Pr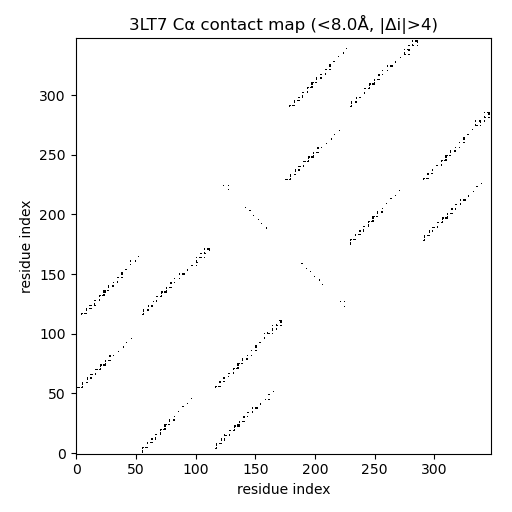otein 3LT7 (pdb70)

Foldseek 3Di:
DPPVPVVVVVVVVVVVVVVVVVVVVVVVVVVVVVVVVVVVVVVVVVVVVVVVVD/DVCVVVVVVVVVVVVVVVVVVVVVVVVVVVVVVVVVVVVVVVVVVVVVVVCVVVVVVVVVD/DVVVVVVVVVVVVVVVVVVVVVVVVVVVVVVVVVVVVVVVVVVVVVVVVVVVVVVVVVD/DPVVVVVVVVVCVVVVVVVVVVVVVVVVVVVVVVVVVVVVVVVVVVVVVVVVVD/DVVVVVVVVVVVVVVVVVVVVCVVVVVVVVVVVVVVVVVVVVVVVVVVVVVVVVVVVVVVD/DVVVVVVVVVVVVVVVVVVVVVVVVVVVVVVVVVVVVVVVVVVVVVVVVVVVVVVVVPD

Secondary structure (P-SEA, 3-state):
ccaaaaaaaaaaaaaaaaaaaaaaaaaaaaaaaaaaaaaaaaaaaaaaaaaaac/caaaaaaaaaaaaaaaaaaaaaaaaaaaaaaaaaaaaaaaaaaaaaaaaaaaaaaaaaaac/caaaaaaaaaaaaaaaaaaaaaaaaaaaaaaaaaaaaaaaaaaaaaaaaaaaaaaaacc/ccaaaaaaaaaaaaaaaaaaaaaaaaaaaaaaaaaaaaaaaaaaaaaaaaaaac/caaaaaaaaaaaaaaaaaaaaaaaaaaaaaaaaaaaaaaaaaaaaaaaaaaaaaaaaaaac/caaaaaaaaaaaaaaaaaaaaaaaaaaaaaaaaaaaaaaaaaaaaaaaaaaaaaaaacc

CATH classification: 1.20.5.2280

GO terms:
  GO:0009279 cell outer membrane (C, EXP)
  GO:0009986 cell surface (C, EXP)

Solvent-accessible surface area: 20112 Å² total; per-residue (Å²): 236,48,92,144,23,48,143,61,3,30,67,82,1,63,83,27,10,44,84,9,12,118,98,1,23,148,71,1,32,107,53,1,56,106,50,5,104,102,0,66,62,59,0,50,139,7,50,123,94,4,124,168,43,116,196,26,58,154,82,2,27,61,77,0,31,92,34,5,36,94,6,11,130,94,1,30,140,72,2,29,87,63,1,42,125,65,19,103,123,6,50,87,73,3,60,140,8,39,124,115,3,75,131,41,26,64,63,11,57,55,95,46,96,155,99,127,50,65,161,59,2,35,52,21,0,67,69,11,10,50,50,8,11,130,42,1,29,59,38,2,30,28,60,1,20,54,21,33,29,76,1,26,47,66,0,4,97,2,39,59,70,5,64,138,5,88,63,21,35,72,58,46,110,144,232,59,92,137,22,48,137,44,2,30,60,52,1,68,22,15,3,47,24,8,12,75,89,1,31,29,83,2,15,30,55,1,2,99,46,3,44,106,2,25,29,60,0,17,130,9,23,75,89,3,35,98,40,121,185,29,52,150,66,1,32,58,81,1,66,93,31,15,66,90,9,15,139,91,1,29,125,71,1,29,86,52,1,33,111,51,16,101,114,6,43,92,71,2,48,144,16,44,120,116,4,80,136,44,23,64,71,14,54,46,102,55,87,152,113,128,42,57,162,63,2,29,52,85,1,62,98,35,8,49,95,8,11,144,91,1,30,144,61,2,31,135,62,1,51,89,13,35,120,82,1,44,77,78,1,75,96,4,56,150,74,2,88,132,5,85,67,16,45,78,60,42,108,132

B-factor: mean 20.77, std 6.27, range [6.86, 42.1]

Structure (mmCIF, N/CA/C/O backbone):
data_3LT7
#
_entry.id   3LT7
#
_cell.length_a   40.032
_cell.length_b   114.847
_cell.length_c   48.188
_cell.angle_alpha   90.00
_cell.angle_beta   90.00
_cell.angle_gamma   90.00
#
_symmetry.space_group_name_H-M   'P 1 21 1'
#
loop_
_entity.id
_entity.type
_entity.pdbx_description
1 polymer 'Adhesin yadA'
2 water water
#
loop_
_atom_site.group_PDB
_atom_site.id
_atom_site.type_symbol
_atom_site.label_atom_id
_atom_site.label_alt_id
_atom_site.label_comp_id
_atom_site.label_asym_id
_atom_site.label_entity_id
_atom_site.label_seq_id
_atom_site.pdbx_PDB_ins_code
_atom_site.Cartn_x
_atom_site.Cartn_y
_atom_site.Cartn_z
_atom_site.occupancy
_atom_site.B_iso_or_equiv
_atom_site.auth_seq_id
_atom_site.auth_comp_id
_atom_site.auth_asym_id
_atom_site.auth_atom_id
_atom_site.pdbx_PDB_model_num
ATOM 1 N N . LYS A 1 1 ? -10.804 18.908 43.640 1.00 30.69 -7 LYS A N 1
ATOM 2 C CA . LYS A 1 1 ? -11.220 19.115 45.065 1.00 30.58 -7 LYS A CA 1
ATOM 3 C C . LYS A 1 1 ? -11.552 17.862 45.879 1.00 30.26 -7 LYS A C 1
ATOM 4 O O . LYS A 1 1 ? -11.775 17.983 47.083 1.00 31.00 -7 LYS A O 1
ATOM 10 N N . SER A 1 2 ? -11.563 16.663 45.285 1.00 29.93 -6 SER A N 1
ATOM 11 C CA . SER A 1 2 ? -11.076 16.373 43.939 1.00 29.06 -6 SER A CA 1
ATOM 12 C C . SER A 1 2 ? -11.695 15.088 43.394 1.00 29.30 -6 SER A C 1
ATOM 13 O O . SER A 1 2 ? -11.442 14.710 42.251 1.00 29.37 -6 SER A O 1
ATOM 16 N N . SER A 1 3 ? -12.470 14.396 44.227 1.00 29.63 -5 SER A N 1
ATOM 17 C CA . SER A 1 3 ? -13.127 13.154 43.808 1.00 29.66 -5 SER A CA 1
ATOM 18 C C . SER A 1 3 ? -14.112 13.467 42.696 1.00 29.39 -5 SER A C 1
ATOM 19 O O . SER A 1 3 ? -14.115 12.797 41.647 1.00 29.56 -5 SER A O 1
ATOM 22 N N . HIS A 1 4 ? -14.932 14.498 42.924 1.00 29.09 -4 HIS A N 1
ATOM 23 C CA . HIS A 1 4 ? -15.940 14.927 41.942 1.00 28.74 -4 HIS A CA 1
ATOM 24 C C . HIS A 1 4 ? -15.265 15.497 40.697 1.00 28.43 -4 HIS A C 1
ATOM 25 O O . HIS A 1 4 ? -15.882 15.584 39.628 1.00 29.59 -4 HIS A O 1
ATOM 32 N N . THR A 1 5 ? -13.993 15.850 40.843 1.00 28.04 -3 THR A N 1
ATOM 33 C CA . THR A 1 5 ? -13.189 16.419 39.772 1.00 27.28 -3 THR A CA 1
ATOM 34 C C . THR A 1 5 ? -12.664 15.288 38.880 1.00 25.94 -3 THR A C 1
ATOM 35 O O . THR A 1 5 ? -13.058 15.180 37.699 1.00 25.98 -3 THR A O 1
ATOM 39 N N . LEU A 1 6 ? -11.827 14.421 39.448 1.00 25.02 -2 LEU A N 1
ATOM 40 C CA . LEU A 1 6 ? -11.436 13.195 38.760 1.00 23.64 -2 LEU A CA 1
ATOM 41 C C . LEU A 1 6 ? -12.655 12.617 38.021 1.00 23.14 -2 LEU A C 1
ATOM 42 O O . LEU A 1 6 ? -12.581 12.323 36.822 1.00 21.52 -2 LEU A O 1
ATOM 47 N N . LYS A 1 7 ? -13.760 12.449 38.750 1.00 23.05 -1 LYS A N 1
ATOM 48 C CA . LYS A 1 7 ? -14.956 11.810 38.202 1.00 23.13 -1 LYS A CA 1
ATOM 49 C C . LYS A 1 7 ? -15.428 12.547 36.939 1.00 22.64 -1 LYS A C 1
ATOM 50 O O . LYS A 1 7 ? -15.536 11.938 35.871 1.00 24.18 -1 LYS A O 1
ATOM 56 N N . THR A 1 8 ? -15.656 13.863 37.056 1.00 22.74 0 THR A N 1
ATOM 57 C CA . THR A 1 8 ? -16.057 14.673 35.909 1.00 21.98 0 THR A CA 1
ATOM 58 C C . THR A 1 8 ? -15.048 14.549 34.741 1.00 21.14 0 THR A C 1
ATOM 59 O O . THR A 1 8 ? -15.440 14.303 33.610 1.00 21.16 0 THR A O 1
ATOM 63 N N . ALA A 1 9 ? -13.754 14.700 35.041 1.00 20.87 1 ALA A N 1
ATOM 64 C CA . ALA A 1 9 ? -12.710 14.602 33.995 1.00 20.22 1 ALA A CA 1
ATOM 65 C C . ALA A 1 9 ? -12.752 13.252 33.281 1.00 19.64 1 ALA A C 1
ATOM 66 O O . ALA A 1 9 ? -12.693 13.187 32.022 1.00 19.98 1 ALA A O 1
ATOM 68 N N . ASN A 1 10 ? -12.919 12.186 34.060 1.00 17.98 2 ASN A N 1
ATOM 69 C CA . ASN A 1 10 ? -12.965 10.844 33.505 1.00 18.28 2 ASN A CA 1
ATOM 70 C C . ASN A 1 10 ? -14.101 10.698 32.477 1.00 17.71 2 ASN A C 1
ATOM 71 O O . ASN A 1 10 ? -13.887 10.165 31.380 1.00 18.24 2 ASN A O 1
ATOM 76 N N . SER A 1 11 ? -15.282 11.190 32.855 1.00 19.29 3 SER A N 1
ATOM 77 C CA . SER A 1 11 ? -16.462 11.275 32.000 1.00 18.64 3 SER A CA 1
ATOM 78 C C . SER A 1 11 ? -16.279 12.064 30.685 1.00 18.55 3 SER A C 1
ATOM 79 O O . SER A 1 11 ? -16.903 11.765 29.661 1.00 19.91 3 SER A O 1
ATOM 82 N N . TYR A 1 12 ? -15.471 13.111 30.755 1.00 18.60 4 TYR A N 1
ATOM 83 C CA . TYR A 1 12 ? -15.098 13.869 29.610 1.00 18.54 4 TYR A CA 1
ATOM 84 C C . TYR A 1 12 ? -14.187 13.014 28.691 1.00 18.19 4 TYR A C 1
ATOM 85 O O . TYR A 1 12 ? -14.558 12.704 27.522 1.00 18.67 4 TYR A O 1
ATOM 94 N N . THR A 1 13 ? -13.024 12.602 29.202 1.00 18.06 5 THR A N 1
ATOM 95 C CA . THR A 1 13 ? -12.259 11.487 28.543 1.00 17.18 5 THR A CA 1
ATOM 96 C C . THR A 1 13 ? -13.119 10.380 27.893 1.00 17.45 5 THR A C 1
ATOM 97 O O . THR A 1 13 ? -12.809 9.895 26.782 1.00 18.28 5 THR A O 1
ATOM 101 N N . ASP A 1 14 ? -14.221 10.013 28.521 1.00 16.47 6 ASP A N 1
ATOM 102 C CA . ASP A 1 14 ? -14.924 8.819 28.091 1.00 16.96 6 ASP A CA 1
ATOM 103 C C . ASP A 1 14 ? -15.665 9.117 26.816 1.00 16.13 6 ASP A C 1
ATOM 104 O O . ASP A 1 14 ? -15.496 8.386 25.817 1.00 17.49 6 ASP A O 1
ATOM 109 N N . VAL A 1 15 ? -16.482 10.173 26.855 1.00 16.34 7 VAL A N 1
ATOM 110 C CA . VAL A 1 15 ? -17.249 10.607 25.683 1.00 16.38 7 VAL A CA 1
ATOM 111 C C . VAL A 1 15 ? -16.346 10.997 24.498 1.00 15.90 7 VAL A C 1
ATOM 112 O O . VAL A 1 15 ? -16.554 10.538 23.374 1.00 16.40 7 VAL A O 1
ATOM 116 N N . THR A 1 16 ? -15.323 11.793 24.812 1.00 16.31 8 THR A N 1
ATOM 117 C CA . THR A 1 16 ? -14.413 12.337 23.825 1.00 16.46 8 THR A CA 1
ATOM 118 C C . THR A 1 16 ? -13.702 11.238 23.098 1.00 15.74 8 THR A C 1
ATOM 119 O O . THR A 1 16 ? -13.615 11.228 21.890 1.00 15.74 8 THR A O 1
ATOM 123 N N . VAL A 1 17 ? -13.194 10.308 23.875 1.00 15.74 9 VAL A N 1
ATOM 124 C CA . VAL A 1 17 ? -12.312 9.327 23.332 1.00 15.22 9 VAL A CA 1
ATOM 125 C C . VAL A 1 17 ? -13.174 8.425 22.454 1.00 14.48 9 VAL A C 1
ATOM 126 O O . VAL A 1 17 ? -12.793 8.137 21.321 1.00 15.28 9 VAL A O 1
ATOM 130 N N . SER A 1 18 ? -14.329 8.014 22.993 1.00 14.64 10 SER A N 1
ATOM 131 C CA . SER A 1 18 ? -15.253 7.163 22.274 1.00 14.82 10 SER A CA 1
ATOM 132 C C . SER A 1 18 ? -15.661 7.769 20.931 1.00 13.08 10 SER A C 1
ATOM 133 O O . SER A 1 18 ? -15.798 7.018 19.971 1.00 14.12 10 SER A O 1
ATOM 136 N N . ASN A 1 19 ? -15.868 9.102 20.882 1.00 13.64 11 ASN A N 1
ATOM 137 C CA . ASN A 1 19 ? -16.265 9.790 19.638 1.00 14.38 11 ASN A CA 1
ATOM 138 C C . ASN A 1 19 ? -15.119 9.859 18.629 1.00 12.57 11 ASN A C 1
ATOM 139 O O . ASN A 1 19 ? -15.308 9.950 17.383 1.00 15.47 11 ASN A O 1
ATOM 144 N N . SER A 1 20 ? -13.926 9.835 19.202 1.00 13.75 12 SER A N 1
ATOM 145 C CA . SER A 1 20 ? -12.755 9.728 18.387 1.00 12.26 12 SER A CA 1
ATOM 146 C C . SER A 1 20 ? -12.585 8.353 17.720 1.00 11.00 12 SER A C 1
ATOM 147 O O . SER A 1 20 ? -12.225 8.285 16.547 1.00 12.01 12 SER A O 1
ATOM 150 N N . THR A 1 21 ? -12.820 7.279 18.469 1.00 11.01 13 THR A N 1
ATOM 151 C CA . THR A 1 21 ? -12.672 5.945 17.905 1.00 11.24 13 THR A CA 1
ATOM 152 C C . THR A 1 21 ? -13.629 5.914 16.675 1.00 11.53 13 THR A C 1
ATOM 153 O O . THR A 1 21 ? -13.246 5.629 15.554 1.00 13.61 13 THR A O 1
ATOM 157 N N . LYS A 1 22 ? -14.886 6.243 16.927 1.00 13.06 14 LYS A N 1
ATOM 158 C CA . LYS A 1 22 ? -15.887 6.207 15.824 1.00 12.53 14 LYS A CA 1
ATOM 159 C C . LYS A 1 22 ? -15.541 7.064 14.575 1.00 12.03 14 LYS A C 1
ATOM 160 O O . LYS A 1 22 ? -15.824 6.674 13.388 1.00 14.20 14 LYS A O 1
ATOM 166 N N . LYS A 1 23 ? -14.955 8.244 14.848 1.00 12.03 15 LYS A N 1
ATOM 167 C CA . LYS A 1 23 ? -14.517 9.167 13.818 1.00 14.18 15 LYS A CA 1
ATOM 168 C C . LYS A 1 23 ? -13.357 8.598 12.945 1.00 13.87 15 LYS A C 1
ATOM 169 O O . LYS A 1 23 ? -13.370 8.664 11.683 1.00 15.68 15 LYS A O 1
ATOM 175 N N . ALA A 1 24 ? -12.344 8.053 13.626 1.00 13.33 16 ALA A N 1
ATOM 176 C CA . ALA A 1 24 ? -11.205 7.433 12.953 1.00 12.74 16 ALA A CA 1
ATOM 177 C C . ALA A 1 24 ? -11.713 6.341 12.038 1.00 12.80 16 ALA A C 1
ATOM 178 O O . ALA A 1 24 ? -11.286 6.192 10.917 1.00 12.47 16 ALA A O 1
ATOM 180 N N . ILE A 1 25 ? -12.646 5.569 12.571 1.00 13.31 17 ILE A N 1
ATOM 181 C CA . ILE A 1 25 ? -13.082 4.373 11.868 1.00 12.98 17 ILE A CA 1
ATOM 182 C C . ILE A 1 25 ? -13.871 4.810 10.632 1.00 11.97 17 ILE A C 1
ATOM 183 O O . ILE A 1 25 ? -13.685 4.237 9.541 1.00 13.95 17 ILE A O 1
ATOM 188 N N . ARG A 1 26 ? -14.744 5.813 10.784 1.00 12.82 18 ARG A N 1
ATOM 189 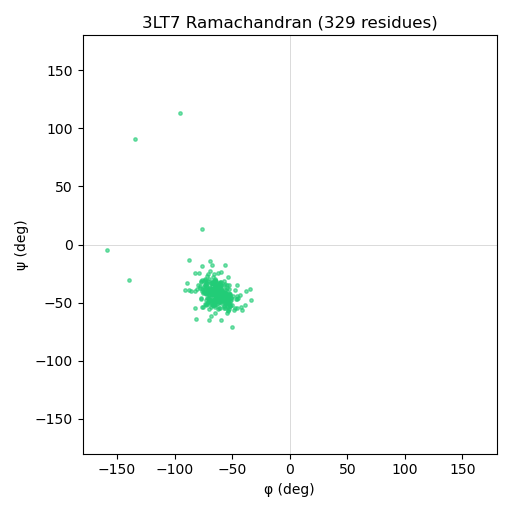C CA . ARG A 1 26 ? -15.525 6.368 9.607 1.00 12.82 18 ARG A CA 1
ATOM 190 C C . ARG A 1 26 ? -14.568 6.922 8.489 1.00 13.51 18 ARG A C 1
ATOM 191 O O . ARG A 1 26 ? -14.718 6.690 7.281 1.00 13.68 18 ARG A O 1
ATOM 199 N N . GLU A 1 27 ? -13.596 7.703 8.948 1.00 14.42 19 GLU A N 1
ATOM 200 C CA . GLU A 1 27 ? -12.600 8.340 8.097 1.00 15.27 19 GLU A CA 1
ATOM 201 C C . GLU A 1 27 ? -11.724 7.363 7.327 1.00 14.53 19 GLU A C 1
ATOM 202 O O . GLU A 1 27 ? -11.490 7.544 6.121 1.00 15.74 19 GLU A O 1
ATOM 208 N N . SER A 1 28 ? -11.226 6.332 8.033 1.00 13.58 20 SER A N 1
ATOM 209 C CA . SER A 1 28 ? -10.469 5.243 7.395 1.00 13.58 20 SER A CA 1
ATOM 210 C C . SER A 1 28 ? -11.340 4.394 6.409 1.00 12.31 20 SER A C 1
ATOM 211 O O . SER A 1 28 ? -10.865 4.039 5.321 1.00 13.04 20 SER A O 1
ATOM 214 N N . ASN A 1 29 ? -12.573 4.067 6.827 1.00 12.29 21 ASN A N 1
ATOM 215 C CA . ASN A 1 29 ? -13.519 3.338 5.988 1.00 13.79 21 ASN A CA 1
ATOM 216 C C . ASN A 1 29 ? -13.861 4.073 4.729 1.00 12.72 21 ASN A C 1
ATOM 217 O O . ASN A 1 29 ? -13.922 3.486 3.635 1.00 15.55 21 ASN A O 1
ATOM 222 N N . GLN A 1 30 ? -14.058 5.387 4.850 1.00 12.67 22 GLN A N 1
ATOM 223 C CA . GLN A 1 30 ? -14.269 6.182 3.700 1.00 12.28 22 GLN A CA 1
ATOM 224 C C . GLN A 1 30 ? -13.090 6.018 2.729 1.00 11.44 22 GLN A C 1
ATOM 225 O O . GLN A 1 30 ? -13.292 5.687 1.539 1.00 14.08 22 GLN A O 1
ATOM 231 N N . TYR A 1 31 ? -11.874 6.223 3.252 1.00 11.92 23 TYR A N 1
ATOM 232 C CA . TYR A 1 31 ? -10.654 6.083 2.420 1.00 8.55 23 TYR A CA 1
ATOM 233 C C . TYR A 1 31 ? -10.548 4.780 1.649 1.00 9.47 23 TYR A C 1
ATOM 234 O O . TYR A 1 31 ? -10.166 4.713 0.489 1.00 10.02 23 TYR A O 1
ATOM 243 N N . THR A 1 32 ? -10.910 3.771 2.408 1.00 7.41 24 THR A N 1
ATOM 244 C CA . THR A 1 32 ? -10.935 2.422 1.936 1.00 9.25 24 THR A CA 1
ATOM 245 C C . THR A 1 32 ? -11.956 2.282 0.806 1.00 8.29 24 THR A C 1
ATOM 246 O O . THR A 1 32 ? -11.625 1.681 -0.227 1.00 9.38 24 THR A O 1
ATOM 250 N N . ASP A 1 33 ? -13.160 2.830 0.973 1.00 9.81 25 ASP A N 1
ATOM 251 C CA . ASP A 1 33 ? -14.052 2.899 -0.179 1.00 10.57 25 ASP A CA 1
ATOM 252 C C . ASP A 1 33 ? -13.528 3.622 -1.441 1.00 11.91 25 ASP A C 1
ATOM 253 O O . ASP A 1 33 ? -13.772 3.212 -2.629 1.00 14.11 25 ASP A O 1
ATOM 258 N N . HIS A 1 34 ? -12.864 4.752 -1.173 1.00 13.47 26 HIS A N 1
ATOM 259 C CA . HIS A 1 34 ? -12.325 5.576 -2.260 1.00 15.54 26 HIS A CA 1
ATOM 260 C C . HIS A 1 34 ? -11.314 4.777 -3.034 1.00 14.97 26 HIS A C 1
ATOM 261 O O . HIS A 1 34 ? -11.369 4.779 -4.262 1.00 14.95 26 HIS A O 1
ATOM 268 N N . LYS A 1 35 ? -10.375 4.136 -2.314 1.00 15.51 27 LYS A N 1
ATOM 269 C CA . LYS A 1 35 ? -9.329 3.314 -2.955 1.00 15.65 27 LYS A CA 1
ATOM 270 C C . LYS A 1 35 ? -9.881 2.069 -3.616 1.00 14.83 27 LYS A C 1
ATOM 271 O O . LYS A 1 35 ? -9.524 1.770 -4.771 1.00 15.99 27 LYS A O 1
ATOM 277 N N . PHE A 1 36 ? -10.793 1.380 -2.920 1.00 15.34 28 PHE A N 1
ATOM 278 C CA . PHE A 1 36 ? -11.275 0.111 -3.455 1.00 15.26 28 PHE A CA 1
ATOM 279 C C . PHE A 1 36 ? -12.275 0.264 -4.614 1.00 13.71 28 PHE A C 1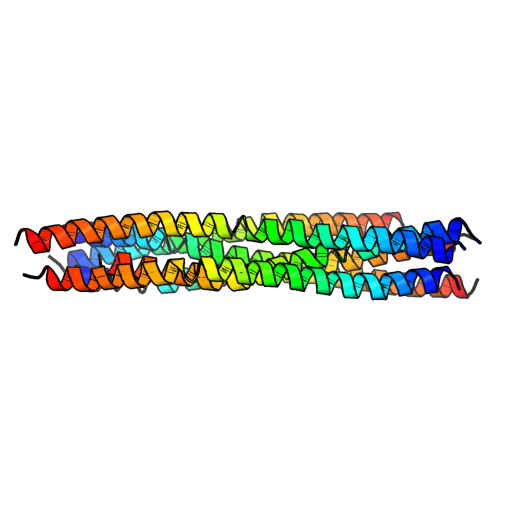
ATOM 280 O O . PHE A 1 36 ? -12.423 -0.671 -5.381 1.00 15.79 28 PHE A O 1
ATOM 288 N N . HIS A 1 37 ? -12.883 1.457 -4.772 1.00 11.64 29 HIS A N 1
ATOM 289 C CA . HIS A 1 37 ? -13.739 1.848 -5.960 1.00 12.15 29 HIS A CA 1
ATOM 290 C C . HIS A 1 37 ? -12.897 1.759 -7.243 1.00 11.36 29 HIS A C 1
ATOM 291 O O . HIS A 1 37 ? -13.368 1.378 -8.313 1.00 13.96 29 HIS A O 1
ATOM 298 N N . GLN A 1 38 ? -11.638 2.182 -7.140 1.00 12.88 30 GLN A N 1
ATOM 299 C CA . GLN A 1 38 ? -10.740 2.297 -8.312 1.00 13.36 30 GLN A CA 1
ATOM 300 C C . GLN A 1 38 ? -10.419 0.876 -8.856 1.00 12.63 30 GLN A C 1
ATOM 301 O O . GLN A 1 38 ? -10.410 0.629 -10.078 1.00 15.61 30 GLN A O 1
ATOM 307 N N . LEU A 1 39 ? -10.207 -0.049 -7.924 1.00 13.19 31 LEU A N 1
ATOM 308 C CA . LEU A 1 39 ? -10.013 -1.488 -8.188 1.00 13.25 31 LEU A CA 1
ATOM 309 C C . LEU A 1 39 ? -11.273 -2.185 -8.774 1.00 13.82 31 LEU A C 1
ATOM 310 O O . LEU A 1 39 ? -11.203 -2.972 -9.779 1.00 14.32 31 LEU A O 1
ATOM 315 N N . GLU A 1 40 ? -12.404 -1.953 -8.124 1.00 14.44 32 GLU A N 1
ATOM 316 C CA . GLU A 1 40 ? -13.700 -2.394 -8.690 1.00 15.11 32 GLU A CA 1
ATOM 317 C C . GLU A 1 40 ? -13.963 -1.857 -10.088 1.00 14.84 32 GLU A C 1
ATOM 318 O O . GLU A 1 40 ? -14.300 -2.604 -10.979 1.00 17.89 32 GLU A O 1
ATOM 324 N N . ASN A 1 41 ? -13.814 -0.564 -10.309 1.00 15.38 33 ASN A N 1
ATOM 325 C CA . ASN A 1 41 ? -14.029 -0.067 -11.664 1.00 14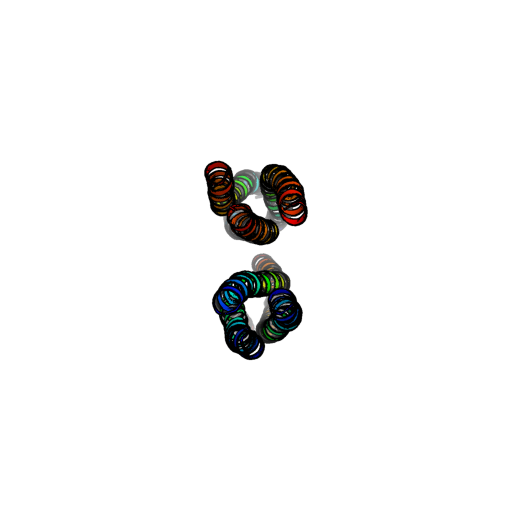.21 33 ASN A CA 1
ATOM 326 C C . ASN A 1 41 ? -13.080 -0.664 -12.713 1.00 13.76 33 ASN A C 1
ATOM 327 O O . ASN A 1 41 ? -13.485 -0.908 -13.849 1.00 14.64 33 ASN A O 1
ATOM 332 N N . ARG A 1 42 ? -11.817 -0.899 -12.317 1.00 13.52 34 ARG A N 1
ATOM 333 C CA . ARG A 1 42 ? -10.846 -1.515 -13.205 1.00 15.06 34 ARG A CA 1
ATOM 334 C C . ARG A 1 42 ? -11.364 -2.934 -13.517 1.00 14.80 34 ARG A C 1
ATOM 335 O O . ARG A 1 42 ? -11.369 -3.367 -14.681 1.00 17.63 34 ARG A O 1
ATOM 343 N N . LEU A 1 43 ? -11.818 -3.623 -12.476 1.00 14.46 35 LEU A N 1
ATOM 344 C CA . LEU A 1 43 ? -12.342 -5.014 -12.624 1.00 15.44 35 LEU A CA 1
ATOM 345 C C . LEU A 1 43 ? -13.575 -5.110 -13.500 1.00 15.74 35 LEU A C 1
ATOM 346 O O . LEU A 1 43 ? -13.675 -6.035 -14.322 1.00 15.81 35 LEU A O 1
ATOM 351 N N . ASP A 1 44 ? -14.477 -4.136 -13.338 1.00 16.36 36 ASP A N 1
ATOM 352 C CA . ASP A 1 44 ? -15.686 -4.006 -14.155 1.00 16.24 36 ASP A CA 1
ATOM 353 C C . ASP A 1 44 ? -15.310 -3.833 -15.627 1.00 15.60 36 ASP A C 1
ATOM 354 O O . ASP A 1 44 ? -15.979 -4.395 -16.524 1.00 16.17 36 ASP A O 1
ATOM 359 N N . LYS A 1 45 ? -14.266 -3.031 -15.883 1.00 16.33 37 LYS A N 1
ATOM 360 C CA . LYS A 1 45 ? -13.793 -2.738 -17.225 1.00 17.21 37 LYS A CA 1
ATOM 361 C C . LYS A 1 45 ? -13.236 -3.992 -17.893 1.00 18.46 37 LYS A C 1
ATOM 362 O O . LYS A 1 45 ? -13.540 -4.247 -19.083 1.00 17.31 37 LYS A O 1
ATOM 368 N N . LEU A 1 46 ? -12.502 -4.794 -17.105 1.00 19.75 38 LEU A N 1
ATOM 369 C CA . LEU A 1 46 ? -11.898 -6.076 -17.557 1.00 20.94 38 LEU A CA 1
ATOM 370 C C . LEU A 1 46 ? -12.892 -7.194 -17.884 1.00 20.76 38 LEU A C 1
ATOM 371 O O . LEU A 1 46 ? -12.701 -7.922 -18.873 1.00 21.95 38 LEU A O 1
ATOM 376 N N . GLU A 1 47 ? -13.942 -7.360 -17.078 1.00 20.42 39 GLU A N 1
ATOM 377 C CA . GLU A 1 47 ? -14.899 -8.403 -17.419 1.00 20.57 39 GLU A CA 1
ATOM 378 C C . GLU A 1 47 ? -15.685 -7.951 -18.645 1.00 19.30 39 GLU A C 1
ATOM 379 O O . GLU A 1 47 ? -15.982 -8.759 -19.490 1.00 20.72 39 GLU A O 1
ATOM 385 N N . LYS A 1 48 ? -15.980 -6.648 -18.748 1.00 20.16 40 LYS A N 1
ATOM 386 C CA . LYS A 1 48 ? -16.662 -6.076 -19.925 1.00 20.41 40 LYS A CA 1
ATOM 387 C C . LYS A 1 48 ? -15.817 -6.188 -21.213 1.00 19.84 40 LYS A C 1
ATOM 388 O O . LYS A 1 48 ? -16.372 -6.320 -22.309 1.00 22.30 40 LYS A O 1
ATOM 394 N N . ARG A 1 49 ? -14.483 -6.140 -21.102 1.00 20.60 41 ARG A N 1
ATOM 395 C CA . ARG A 1 49 ? -13.647 -6.345 -22.286 1.00 19.46 41 ARG A CA 1
ATOM 396 C C . ARG A 1 49 ? -13.744 -7.792 -22.680 1.00 19.05 41 ARG A C 1
ATOM 397 O O . ARG A 1 49 ? -13.815 -8.091 -23.862 1.00 19.91 41 ARG A O 1
ATOM 405 N N . LEU A 1 50 ? -13.784 -8.668 -21.675 1.00 18.72 42 LEU A N 1
ATOM 406 C CA . LEU A 1 50 ? -13.825 -10.105 -21.894 1.00 18.73 42 LEU A CA 1
ATOM 407 C C . LEU A 1 50 ? -15.130 -10.554 -22.531 1.00 19.54 42 LEU A C 1
ATOM 408 O O . LEU A 1 50 ? -15.139 -11.269 -23.529 1.00 20.34 42 LEU A O 1
ATOM 413 N N . LEU A 1 51 ? -16.238 -10.148 -21.937 1.00 20.49 43 LEU A N 1
ATOM 414 C CA . LEU A 1 51 ? -17.539 -10.463 -22.480 1.00 21.38 43 LEU A CA 1
ATOM 415 C C . LEU A 1 51 ? -17.647 -9.984 -23.927 1.00 20.88 43 LEU A C 1
ATOM 416 O O . LEU A 1 51 ? -18.090 -10.740 -24.785 1.00 22.13 43 LEU A O 1
ATOM 421 N N . LYS A 1 52 ? -17.224 -8.751 -24.219 1.0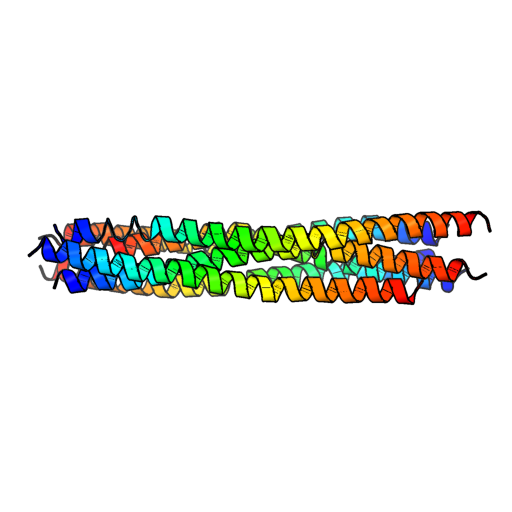0 21.11 44 LYS A N 1
ATOM 422 C CA . LYS A 1 52 ? -17.337 -8.234 -25.598 1.00 21.96 44 LYS A CA 1
ATOM 423 C C . LYS A 1 52 ? -16.563 -9.098 -26.593 1.00 22.10 44 LYS A C 1
ATOM 424 O O . LYS A 1 52 ? -17.020 -9.316 -27.738 1.00 22.39 44 LYS A O 1
ATOM 430 N N . LEU A 1 53 ? -15.407 -9.588 -26.149 1.00 21.79 45 LEU A N 1
ATOM 431 C CA . LEU A 1 53 ? -14.498 -10.377 -26.972 1.00 22.29 45 LEU A CA 1
ATOM 432 C C . LEU A 1 53 ? -15.132 -11.716 -27.311 1.00 22.59 45 LEU A C 1
ATOM 433 O O . LEU A 1 53 ? -14.991 -12.219 -28.456 1.00 23.14 45 LEU A O 1
ATOM 438 N N . LEU A 1 54 ? -15.829 -12.272 -26.316 1.00 24.07 46 LEU A N 1
ATOM 439 C CA . LEU A 1 54 ? -16.460 -13.583 -26.431 1.00 24.41 46 LEU A CA 1
ATOM 440 C C . LEU A 1 54 ? -17.654 -13.534 -27.380 1.00 24.39 46 LEU A C 1
ATOM 441 O O . LEU A 1 54 ? -17.469 -13.697 -28.594 1.00 26.60 46 LEU A O 1
ATOM 446 N N . HIS B 1 4 ? -1.241 13.601 42.349 1.00 30.53 -4 HIS B N 1
ATOM 447 C CA . HIS B 1 4 ? -2.538 14.273 42.654 1.00 29.94 -4 HIS B CA 1
ATOM 448 C C . HIS B 1 4 ? -3.691 13.818 41.745 1.00 29.34 -4 HIS B C 1
ATOM 449 O O . HIS B 1 4 ? -3.587 12.819 41.002 1.00 29.32 -4 HIS B O 1
ATOM 456 N N . THR B 1 5 ? -4.784 14.582 41.808 1.00 28.36 -3 THR B N 1
ATOM 457 C CA . THR B 1 5 ? -5.946 14.399 40.938 1.00 27.16 -3 THR B CA 1
ATOM 458 C C . THR B 1 5 ? -5.636 14.640 39.477 1.00 26.66 -3 THR B C 1
ATOM 459 O O . THR B 1 5 ? -6.228 13.990 38.618 1.00 27.15 -3 THR B O 1
ATOM 463 N N . LEU B 1 6 ? -4.700 15.545 39.179 1.00 26.16 -2 LEU B N 1
ATOM 464 C CA . LEU B 1 6 ? -4.274 15.709 37.782 1.00 25.39 -2 LEU B CA 1
ATOM 465 C C . LEU B 1 6 ? -3.478 14.507 37.272 1.00 25.00 -2 LEU B C 1
ATOM 466 O O . LEU B 1 6 ? -3.295 14.381 36.050 1.00 25.23 -2 LEU B O 1
ATOM 471 N N . LYS B 1 7 ? -3.023 13.637 38.184 1.00 23.58 -1 LYS B N 1
ATOM 472 C CA . LYS B 1 7 ? -2.191 12.449 37.830 1.00 23.21 -1 LYS B CA 1
ATOM 473 C C . LYS B 1 7 ? -3.079 11.234 37.578 1.00 22.07 -1 LYS B C 1
ATOM 474 O O . LYS B 1 7 ? -2.822 10.476 36.628 1.00 23.50 -1 LYS B O 1
ATOM 480 N N . THR B 1 8 ? -4.136 11.072 38.375 1.00 20.46 0 THR B N 1
ATOM 481 C CA . THR B 1 8 ? -5.060 9.941 38.174 1.00 19.59 0 THR B CA 1
ATOM 482 C C . THR B 1 8 ? -5.921 10.159 36.922 1.00 17.83 0 THR B C 1
ATOM 483 O O . THR B 1 8 ? -6.038 9.235 36.076 1.00 19.12 0 THR B O 1
ATOM 487 N N . ALA B 1 9 ? -6.499 11.356 36.778 1.00 17.87 1 ALA B N 1
ATOM 488 C CA . ALA B 1 9 ? -7.194 11.737 35.521 1.00 17.85 1 ALA B CA 1
ATOM 489 C C . ALA B 1 9 ? -6.326 11.739 34.270 1.00 17.15 1 ALA B C 1
ATOM 490 O O . ALA B 1 9 ? -6.824 11.427 33.188 1.00 17.59 1 ALA B O 1
ATOM 492 N N . ASN B 1 10 ? -5.041 12.080 34.380 1.00 17.34 2 ASN B N 1
ATOM 493 C CA . ASN B 1 10 ? -4.192 12.063 33.184 1.00 17.75 2 ASN B CA 1
ATOM 494 C C . ASN B 1 10 ? -3.736 10.661 32.704 1.00 17.69 2 ASN B C 1
ATOM 495 O O . ASN B 1 10 ? -3.707 10.413 31.474 1.00 18.65 2 ASN B O 1
ATOM 500 N N . SER B 1 11 ? -3.430 9.769 33.662 1.00 17.75 3 SER B N 1
ATOM 501 C CA A SER B 1 11 ? -3.116 8.347 33.409 0.50 17.19 3 SER B CA 1
ATOM 502 C CA B SER B 1 11 ? -3.114 8.352 33.383 0.50 17.47 3 SER B CA 1
ATOM 503 C C . SER B 1 11 ? -4.365 7.590 32.925 1.00 16.93 3 SER B C 1
ATOM 504 O O . SER B 1 11 ? -4.297 6.587 32.203 1.00 17.10 3 SER B O 1
ATOM 509 N N . TYR B 1 12 ? -5.519 8.032 33.396 1.00 16.98 4 TYR B N 1
ATOM 510 C CA . TYR B 1 12 ? -6.751 7.424 32.929 1.00 15.93 4 TYR B CA 1
ATOM 511 C C . TYR B 1 12 ? -6.852 7.809 31.452 1.00 15.38 4 TYR B C 1
ATOM 512 O O . TYR B 1 12 ? -6.969 6.936 30.573 1.00 16.45 4 TYR B O 1
ATOM 521 N N . THR B 1 13 ? -6.740 9.105 31.169 1.00 15.29 5 THR B N 1
ATOM 522 C CA . THR B 1 13 ? -6.790 9.576 29.773 1.00 14.43 5 THR B CA 1
ATOM 523 C C . THR B 1 13 ? -5.773 8.911 28.830 1.00 13.08 5 THR B C 1
ATOM 524 O O . THR B 1 13 ? -6.086 8.713 27.649 1.00 14.76 5 THR B O 1
ATOM 528 N N . ASP B 1 14 ? -4.545 8.636 29.313 1.00 14.56 6 ASP B N 1
ATOM 529 C CA . ASP B 1 14 ? -3.560 8.002 28.456 1.00 13.26 6 ASP B CA 1
ATOM 530 C C . ASP B 1 14 ? -3.909 6.541 28.164 1.00 12.05 6 ASP B C 1
ATOM 531 O O . ASP B 1 14 ? -3.716 6.096 27.042 1.00 15.13 6 ASP B O 1
ATOM 536 N N . VAL B 1 15 ? -4.416 5.835 29.180 1.00 14.09 7 VAL B N 1
ATOM 537 C CA . VAL B 1 15 ? -4.767 4.394 29.049 1.00 13.38 7 VAL B CA 1
ATOM 538 C C . VAL B 1 15 ? -5.972 4.201 28.052 1.00 13.10 7 VAL B C 1
ATOM 539 O O . VAL B 1 15 ? -5.924 3.400 27.109 1.00 16.29 7 VAL B O 1
ATOM 543 N N . THR B 1 16 ? -7.035 4.959 28.286 1.00 13.34 8 THR B N 1
ATOM 544 C CA A THR B 1 16 ? -8.198 5.032 27.378 0.50 12.96 8 THR B CA 1
ATOM 545 C CA B THR B 1 16 ? -8.190 5.024 27.376 0.50 13.67 8 THR B CA 1
ATOM 546 C C . THR B 1 16 ? -7.858 5.559 25.952 1.00 13.67 8 THR B C 1
ATOM 547 O O . THR B 1 16 ? -8.418 5.117 24.953 1.00 14.91 8 THR B O 1
ATOM 554 N N . VAL B 1 17 ? -6.943 6.499 25.834 1.00 14.27 9 VAL B N 1
ATOM 555 C CA . VAL B 1 17 ? -6.508 6.936 24.492 1.00 16.01 9 VAL B CA 1
ATOM 556 C C . VAL B 1 17 ? -5.754 5.773 23.773 1.00 16.12 9 VAL B C 1
ATOM 557 O O . VAL B 1 17 ? -6.096 5.382 22.620 1.00 18.55 9 VAL B O 1
ATOM 561 N N . SER B 1 18 ? -4.754 5.212 24.468 1.00 17.41 10 SER B N 1
ATOM 562 C CA . SER B 1 18 ? -4.094 3.956 24.056 1.00 16.61 10 SER B CA 1
ATOM 563 C C . SER B 1 18 ? -5.007 2.852 23.560 1.00 15.78 10 SER B C 1
ATOM 564 O O . SER B 1 18 ? -4.762 2.351 22.480 1.00 17.40 10 SER B O 1
ATOM 567 N N . ASN B 1 19 ? -6.023 2.465 24.343 1.00 15.68 11 ASN B N 1
ATOM 568 C CA . ASN B 1 19 ? -6.882 1.362 23.915 1.00 15.28 11 ASN B CA 1
ATOM 569 C C . ASN B 1 19 ? -7.691 1.690 22.665 1.00 14.45 11 ASN B C 1
ATOM 570 O O . ASN B 1 19 ? -8.001 0.783 21.874 1.00 15.38 11 ASN B O 1
ATOM 575 N N . SER B 1 20 ? -7.932 2.997 22.467 1.00 14.89 12 SER B N 1
ATOM 576 C CA . SER B 1 20 ? -8.807 3.579 21.485 1.00 15.48 12 SER B CA 1
ATOM 577 C C . SER B 1 20 ? -8.062 3.470 20.193 1.00 14.42 12 SER B C 1
ATOM 578 O O . SER B 1 20 ? -8.531 2.820 19.237 1.00 16.34 12 SER B O 1
ATOM 581 N N . THR B 1 21 ? -6.828 3.995 20.232 1.00 14.48 13 THR B N 1
ATOM 582 C CA . THR B 1 21 ? -6.021 4.022 19.031 1.00 12.37 13 THR B CA 1
ATOM 583 C C . THR B 1 21 ? -5.976 2.645 18.426 1.00 12.36 13 THR B C 1
ATOM 584 O O . THR B 1 21 ? -6.260 2.529 17.235 1.00 14.58 13 THR B O 1
ATOM 588 N N . LYS B 1 22 ? -5.694 1.647 19.270 1.00 13.66 14 LYS B N 1
ATOM 589 C CA . LYS B 1 22 ? -5.584 0.197 18.899 1.00 14.91 14 LYS B CA 1
ATOM 590 C C . LYS B 1 22 ? -6.938 -0.353 18.342 1.00 15.21 14 LYS B C 1
ATOM 591 O O . LYS B 1 22 ? -6.988 -1.046 17.277 1.00 15.23 14 LYS B O 1
ATOM 597 N N . LYS B 1 23 ? -8.026 0.003 19.029 1.00 14.57 15 LYS B N 1
ATOM 598 C CA . LYS B 1 23 ? -9.357 -0.425 18.618 1.00 15.25 15 LYS B CA 1
ATOM 599 C C . LYS B 1 23 ? -9.686 0.163 17.209 1.00 14.61 15 LYS B C 1
ATOM 600 O O . LYS B 1 23 ? -10.207 -0.550 16.349 1.00 17.16 15 LYS B O 1
ATOM 606 N N . ALA B 1 24 ? -9.372 1.441 16.963 1.00 14.28 16 ALA B N 1
ATOM 607 C CA . ALA B 1 24 ? -9.743 2.101 15.679 1.00 12.76 16 ALA B CA 1
ATOM 608 C C . ALA B 1 24 ? -9.031 1.443 14.510 1.00 11.93 16 ALA B C 1
ATOM 609 O O . ALA B 1 24 ? -9.635 1.069 13.457 1.00 13.45 16 ALA B O 1
ATOM 611 N N . ILE B 1 25 ? -7.723 1.281 14.712 1.00 12.87 17 ILE B N 1
ATOM 612 C CA . ILE B 1 25 ? -6.908 0.658 13.675 1.00 12.85 17 ILE B CA 1
ATOM 613 C C . ILE B 1 25 ? -7.429 -0.753 13.453 1.00 13.19 17 ILE B C 1
ATOM 614 O O . ILE B 1 25 ? -7.521 -1.201 12.318 1.00 15.35 17 ILE B O 1
ATOM 619 N N . ARG B 1 26 ? -7.871 -1.418 14.518 1.00 14.02 18 ARG B N 1
ATOM 620 C CA . ARG B 1 26 ? -8.186 -2.854 14.357 1.00 13.69 18 ARG B CA 1
ATOM 621 C C . ARG B 1 26 ? -9.468 -3.004 13.568 1.00 13.17 18 ARG B C 1
ATOM 622 O O . ARG B 1 26 ? -9.524 -3.773 12.608 1.00 15.92 18 ARG B O 1
ATOM 630 N N . GLU B 1 27 ? -10.498 -2.296 14.026 1.00 14.91 19 GLU B N 1
ATOM 631 C CA . GLU B 1 27 ? -11.774 -2.222 13.341 1.00 14.16 19 GLU B CA 1
ATOM 632 C C . GLU B 1 27 ? -11.664 -1.727 11.885 1.00 14.65 19 GLU B C 1
ATOM 633 O O . GLU B 1 27 ? -12.360 -2.237 10.980 1.00 16.66 19 GLU B O 1
ATOM 639 N N . SER B 1 28 ? -10.856 -0.703 11.651 1.00 14.38 20 SER B N 1
ATOM 640 C CA . SER B 1 28 ? -10.804 -0.190 10.285 1.00 14.35 20 SER B CA 1
ATOM 641 C C . SER B 1 28 ? -10.158 -1.237 9.372 1.00 13.98 20 SER B C 1
ATOM 6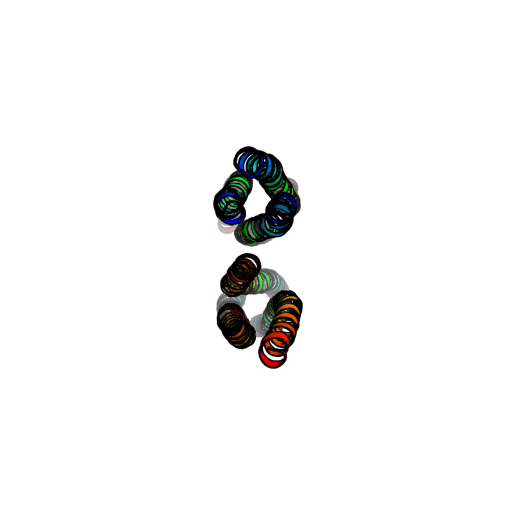42 O O . SER B 1 28 ? -10.633 -1.480 8.229 1.00 14.36 20 SER B O 1
ATOM 645 N N . ASN B 1 29 ? -9.097 -1.889 9.885 1.00 15.23 21 ASN B N 1
ATOM 646 C CA . ASN B 1 29 ? -8.408 -2.905 9.103 1.00 16.31 21 ASN B CA 1
ATOM 647 C C . ASN B 1 29 ? -9.313 -4.106 8.815 1.00 16.52 21 ASN B C 1
ATOM 648 O O . ASN B 1 29 ? -9.249 -4.616 7.687 1.00 16.81 21 ASN B O 1
ATOM 653 N N . GLN B 1 30 ? -10.230 -4.450 9.759 1.00 16.63 22 GLN B N 1
ATOM 654 C CA . GLN B 1 30 ? -11.222 -5.509 9.507 1.00 17.20 22 GLN B CA 1
ATOM 655 C C . GLN B 1 30 ? -12.116 -5.150 8.306 1.00 16.65 22 GLN B C 1
ATOM 656 O O . GLN B 1 30 ? -12.474 -5.989 7.477 1.00 18.26 22 GLN B O 1
ATOM 662 N N . TYR B 1 31 ? -12.452 -3.873 8.235 1.00 16.35 23 TYR B N 1
ATOM 663 C CA . TYR B 1 31 ? -13.247 -3.338 7.175 1.00 15.43 23 TYR B CA 1
ATOM 664 C C . TYR B 1 31 ? -12.520 -3.546 5.862 1.00 15.45 23 TYR B C 1
ATOM 665 O O . TYR B 1 31 ? -13.085 -4.128 4.930 1.00 16.09 23 TYR B O 1
ATOM 674 N N . THR B 1 32 ? -11.276 -3.069 5.808 1.00 14.81 24 THR B N 1
ATOM 675 C CA . THR B 1 32 ? -10.449 -3.255 4.622 1.00 13.99 24 THR B CA 1
ATOM 676 C C . THR B 1 32 ? -10.293 -4.720 4.207 1.00 12.92 24 THR B C 1
ATOM 677 O O . THR B 1 32 ? -10.281 -5.032 3.020 1.00 15.02 24 THR B O 1
ATOM 681 N N . ASP B 1 33 ? -10.079 -5.589 5.203 1.00 14.03 25 ASP B N 1
ATOM 682 C CA . ASP B 1 33 ? -9.904 -7.050 4.999 1.00 15.23 25 ASP B CA 1
ATOM 683 C C . ASP B 1 33 ? -11.107 -7.663 4.304 1.00 16.57 25 ASP B C 1
ATOM 684 O O . ASP B 1 33 ? -10.969 -8.534 3.453 1.00 17.59 25 ASP B O 1
ATOM 689 N N . HIS B 1 34 ? -12.278 -7.247 4.729 1.00 17.43 26 HIS B N 1
ATOM 690 C CA . HIS B 1 34 ? -13.508 -7.800 4.219 1.00 17.17 26 HIS B CA 1
ATOM 691 C C . HIS B 1 34 ? -13.663 -7.358 2.781 1.00 16.76 26 HIS B C 1
ATOM 692 O O . HIS B 1 34 ? -13.896 -8.190 1.931 1.00 19.37 26 HIS B O 1
ATOM 699 N N . LYS B 1 35 ? -13.475 -6.063 2.505 1.00 17.41 27 LYS B N 1
ATOM 700 C CA . LYS B 1 35 ? -13.561 -5.547 1.137 1.00 17.26 27 LYS B CA 1
ATOM 701 C C . LYS B 1 35 ? -12.506 -6.165 0.191 1.00 17.92 27 LYS B C 1
ATOM 702 O O . LYS B 1 35 ? -12.751 -6.359 -0.987 1.00 20.50 27 LYS B O 1
ATOM 708 N N . PHE B 1 36 ? -11.330 -6.454 0.738 1.00 18.51 28 PHE B N 1
ATOM 709 C CA . PHE B 1 36 ? -10.223 -7.065 0.004 1.00 19.56 28 PHE B CA 1
ATOM 710 C C . PHE B 1 36 ? -10.538 -8.490 -0.391 1.00 19.28 28 PHE B C 1
ATOM 711 O O . PHE B 1 36 ? -10.324 -8.874 -1.538 1.00 19.94 28 PHE B O 1
ATOM 719 N N . HIS B 1 37 ? -11.015 -9.280 0.569 1.00 20.39 29 HIS B N 1
ATOM 720 C CA . HIS B 1 37 ? -11.541 -10.634 0.292 1.00 20.74 29 HIS B CA 1
ATOM 721 C C . HIS B 1 37 ? -12.599 -10.665 -0.816 1.00 21.29 29 HIS B C 1
ATOM 722 O O . HIS B 1 37 ? -12.470 -11.457 -1.769 1.00 22.68 29 HIS B O 1
ATOM 729 N N . GLN B 1 38 ? -13.618 -9.804 -0.695 1.00 22.47 30 GLN B N 1
ATOM 730 C CA . GLN B 1 38 ? -14.693 -9.703 -1.689 1.00 22.91 30 GLN B CA 1
ATOM 731 C C . GLN B 1 38 ? -14.061 -9.542 -3.051 1.00 23.13 30 GLN B C 1
ATOM 732 O O . GLN B 1 38 ? -14.442 -10.225 -3.987 1.00 25.25 30 GLN B O 1
ATOM 738 N N . LEU B 1 39 ? -13.067 -8.657 -3.154 1.00 22.14 31 LEU B N 1
ATOM 739 C CA . LEU B 1 39 ? -12.491 -8.338 -4.457 1.00 22.58 31 LEU B CA 1
ATOM 740 C C . LEU B 1 39 ? -11.547 -9.436 -4.947 1.00 22.43 31 LEU B C 1
ATOM 741 O O . LEU B 1 39 ? -11.482 -9.681 -6.175 1.00 22.99 31 LEU B O 1
ATOM 746 N N . GLU B 1 40 ? -10.865 -10.099 -3.998 1.00 22.42 32 GLU B N 1
ATOM 747 C CA . GLU B 1 40 ? -10.027 -11.281 -4.240 1.00 22.29 32 GLU B CA 1
ATOM 748 C C . GLU B 1 40 ? -10.852 -12.406 -4.839 1.00 21.99 32 GLU B C 1
ATOM 749 O O . GLU B 1 40 ? -10.369 -13.144 -5.718 1.00 22.21 32 GLU B O 1
ATOM 755 N N . ASN B 1 41 ? -12.067 -12.558 -4.302 1.00 21.80 33 ASN B N 1
ATOM 756 C CA . ASN B 1 41 ? -13.074 -13.466 -4.817 1.00 23.07 33 ASN B CA 1
ATOM 757 C C . ASN B 1 41 ? -13.423 -13.223 -6.284 1.00 23.06 33 ASN B C 1
ATOM 758 O O . ASN B 1 41 ? -13.466 -14.162 -7.073 1.00 24.74 33 ASN B O 1
ATOM 763 N N . ARG B 1 42 ? -13.667 -11.959 -6.638 1.00 22.90 34 ARG B N 1
ATOM 764 C CA . ARG B 1 42 ? -14.087 -11.558 -7.968 1.00 22.73 34 ARG B CA 1
ATOM 765 C C . ARG B 1 42 ? -12.940 -11.774 -8.965 1.00 22.32 34 ARG B C 1
ATOM 766 O O . ARG B 1 42 ? -13.185 -12.124 -10.123 1.00 23.58 34 ARG B O 1
ATOM 774 N N . LEU B 1 43 ? -11.709 -11.587 -8.486 1.00 21.87 35 LEU B N 1
ATOM 775 C CA . LEU B 1 43 ? -10.454 -11.803 -9.240 1.00 22.02 35 LEU B CA 1
ATOM 776 C C . LEU B 1 43 ? -10.167 -13.292 -9.536 1.00 21.34 35 LEU B C 1
ATOM 777 O O . LEU B 1 43 ? -9.844 -13.658 -10.680 1.00 23.26 35 LEU B O 1
ATOM 782 N N . ASP B 1 44 ? -10.291 -14.141 -8.518 1.00 23.08 36 ASP B N 1
ATOM 783 C CA . ASP B 1 44 ? -10.037 -15.592 -8.627 1.00 23.62 36 ASP B CA 1
ATOM 784 C C . ASP B 1 44 ? -10.877 -16.185 -9.768 1.00 23.48 36 ASP B C 1
ATOM 785 O O . ASP B 1 44 ? -10.324 -16.773 -10.721 1.00 24.01 36 ASP B O 1
ATOM 790 N N . LYS B 1 45 ? -12.204 -16.024 -9.656 1.00 23.48 37 LYS B N 1
ATOM 791 C CA . LYS B 1 45 ? -13.175 -16.394 -10.708 1.00 23.62 37 LYS B CA 1
ATOM 792 C C . LYS B 1 45 ? -12.771 -15.937 -12.122 1.0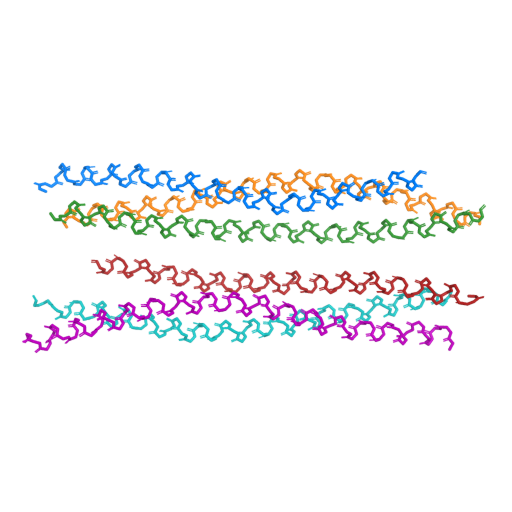0 23.32 37 LYS B C 1
ATOM 793 O O . LYS B 1 45 ? -12.706 -16.753 -13.047 1.00 24.54 37 LYS B O 1
ATOM 799 N N . LEU B 1 46 ? -12.501 -14.641 -12.298 1.00 23.47 38 LEU B N 1
ATOM 800 C CA . LEU B 1 46 ? -12.018 -14.119 -13.586 1.00 23.91 38 LEU B CA 1
ATOM 801 C C . LEU B 1 46 ? -10.713 -14.729 -14.093 1.00 24.55 38 LEU B C 1
ATOM 802 O O . LEU B 1 46 ? -10.585 -14.979 -15.297 1.00 25.52 38 LEU B O 1
ATOM 807 N N . GLU B 1 47 ? -9.749 -14.913 -13.181 1.00 24.81 39 GLU B N 1
ATOM 808 C CA . GLU B 1 47 ? -8.462 -15.586 -13.432 1.00 25.97 39 GLU B CA 1
ATOM 809 C C . GLU B 1 47 ? -8.710 -16.964 -14.019 1.00 25.73 39 GLU B C 1
ATOM 810 O O . GLU B 1 47 ? -8.180 -17.311 -15.080 1.00 25.92 39 GLU B O 1
ATOM 816 N N . LYS B 1 48 ? -9.544 -17.725 -13.317 1.00 26.09 40 LYS B N 1
ATOM 817 C CA . LYS B 1 48 ? -9.930 -19.087 -13.678 1.00 26.37 40 LYS B CA 1
ATOM 818 C C . LYS B 1 48 ? -10.517 -19.183 -15.093 1.00 26.45 40 LYS B C 1
ATOM 819 O O . LYS B 1 48 ? -10.077 -20.017 -15.899 1.00 27.05 40 LYS B O 1
ATOM 825 N N . ARG B 1 49 ? -11.489 -18.321 -15.399 1.00 26.60 41 ARG B N 1
ATOM 826 C CA . ARG B 1 49 ? -12.161 -18.338 -16.699 1.00 26.85 41 ARG B CA 1
ATOM 827 C C . ARG B 1 49 ? -11.131 -18.030 -17.770 1.00 26.07 41 ARG B C 1
ATOM 828 O O . ARG B 1 49 ? -11.024 -18.748 -18.764 1.00 27.35 41 ARG B O 1
ATOM 836 N N . LEU B 1 50 ? -10.343 -16.982 -17.552 1.00 26.26 42 LEU B N 1
ATOM 837 C CA . LEU B 1 50 ? -9.267 -16.631 -18.469 1.00 26.07 42 LEU B CA 1
ATOM 838 C C . LEU B 1 50 ? -8.323 -17.810 -18.717 1.00 25.44 42 LEU B C 1
ATOM 839 O O . LEU B 1 50 ? -8.017 -18.124 -19.872 1.00 26.69 42 LEU B O 1
ATOM 844 N N . LEU B 1 51 ? -7.901 -18.495 -17.653 1.00 25.09 43 LEU B N 1
ATOM 845 C CA . LEU B 1 51 ? -6.945 -19.597 -17.805 1.00 25.03 43 LEU B CA 1
ATOM 846 C C . LEU B 1 51 ? -7.540 -20.665 -18.705 1.00 24.56 43 LEU B C 1
ATOM 847 O O . LEU B 1 51 ? -6.874 -21.140 -19.644 1.00 25.30 43 LEU B O 1
ATOM 852 N N . LYS B 1 52 ? -8.808 -20.984 -18.420 1.00 25.07 44 LYS B N 1
ATOM 853 C CA . LYS B 1 52 ? -9.666 -21.911 -19.173 1.00 24.95 44 LYS B CA 1
ATOM 854 C C . LYS B 1 52 ? -9.782 -21.537 -20.646 1.00 24.91 44 LYS B C 1
ATOM 855 O O . LYS B 1 52 ? -9.750 -22.406 -21.522 1.00 25.87 44 LYS B O 1
ATOM 861 N N . LEU B 1 53 ? -9.945 -20.240 -20.907 1.00 24.98 45 LEU B N 1
ATOM 862 C CA . LEU B 1 53 ? -10.177 -19.724 -22.256 1.00 24.84 45 LEU B CA 1
ATOM 863 C C . LEU B 1 53 ? -8.893 -19.679 -23.062 1.00 24.91 45 LEU B C 1
ATOM 864 O O . LEU B 1 53 ? -8.930 -19.841 -24.291 1.00 26.15 45 LEU B O 1
ATOM 869 N N . LEU B 1 54 ? -7.773 -19.452 -22.370 1.00 24.96 46 LEU B N 1
ATOM 870 C CA . LEU B 1 54 ? -6.458 -19.559 -22.977 1.00 24.81 46 LEU B CA 1
ATOM 871 C C . LEU B 1 54 ? -6.136 -20.991 -23.346 1.00 24.98 46 LEU B C 1
ATOM 872 O O . LEU B 1 54 ? -5.476 -21.217 -24.361 1.00 25.91 46 LEU B O 1
ATOM 877 N N . ALA B 1 55 ? -6.585 -21.941 -22.517 1.00 25.15 47 ALA B N 1
ATOM 878 C CA . ALA B 1 55 ? -6.319 -23.368 -22.742 1.00 24.87 47 ALA B CA 1
ATOM 879 C C . ALA B 1 55 ? -7.068 -23.833 -23.972 1.00 25.17 47 ALA B C 1
ATOM 880 O O . ALA B 1 55 ? -6.510 -24.505 -24.838 1.00 25.32 47 ALA B O 1
ATOM 882 N N . SER B 1 56 ? -8.344 -23.463 -24.046 1.00 25.57 48 SER B N 1
ATOM 883 C CA . SER B 1 56 ? -9.168 -23.859 -25.169 1.00 26.52 48 SER B CA 1
ATOM 884 C C . SER B 1 56 ? -8.703 -23.209 -26.476 1.00 26.94 48 SER B C 1
ATOM 885 O O . SER B 1 56 ? -8.481 -23.926 -27.441 1.00 28.09 48 SER B O 1
ATOM 888 N N . SER B 1 57 ? -8.528 -21.876 -26.489 1.00 27.42 49 SER B N 1
ATOM 889 C CA . SER B 1 57 ? -7.972 -21.136 -27.658 1.00 27.64 49 SER B CA 1
ATOM 890 C C . SER B 1 57 ? -6.599 -21.614 -28.163 1.00 27.81 49 SER B C 1
ATOM 891 O O . SER B 1 57 ? -6.391 -21.722 -29.391 1.00 28.53 49 SER B O 1
ATOM 894 N N . ALA B 1 58 ? -5.664 -21.867 -27.238 1.00 27.82 50 ALA B N 1
ATOM 895 C CA . ALA B 1 58 ? -4.345 -22.387 -27.618 1.00 28.38 50 ALA B CA 1
ATOM 896 C C . ALA B 1 58 ? -4.489 -23.756 -28.283 1.00 28.76 50 ALA B C 1
ATOM 897 O O . ALA B 1 58 ? -3.981 -23.978 -29.390 1.00 29.56 50 ALA B O 1
ATOM 899 N N . ALA B 1 59 ? -5.235 -24.647 -27.627 1.00 29.13 51 ALA B N 1
ATOM 900 C CA . ALA B 1 59 ? -5.501 -25.985 -28.164 1.00 29.52 51 ALA B CA 1
ATOM 901 C C . ALA B 1 59 ? -6.205 -25.941 -29.522 1.00 29.91 51 ALA B C 1
ATOM 902 O O . ALA B 1 59 ? -5.875 -26.720 -30.423 1.00 30.44 51 ALA B O 1
ATOM 904 N N . LEU B 1 60 ? -7.152 -25.016 -29.675 1.00 30.08 52 LEU B N 1
ATOM 905 C CA . LEU B 1 60 ? -7.819 -24.796 -30.953 1.00 30.94 52 LEU B CA 1
ATOM 906 C C . LEU B 1 60 ? -6.836 -24.294 -32.026 1.00 30.72 52 LEU B C 1
ATOM 907 O O . LEU B 1 60 ? -6.927 -24.691 -33.194 1.00 31.47 52 LEU B O 1
ATOM 912 N N . ASN B 1 61 ? -5.894 -23.440 -31.617 1.00 31.70 53 ASN B N 1
ATOM 913 C CA . ASN B 1 61 ? -4.845 -22.933 -32.520 1.00 31.89 53 ASN B CA 1
ATOM 914 C C . ASN B 1 61 ? -3.862 -23.996 -33.015 1.00 32.28 53 ASN B C 1
ATOM 915 O O . ASN B 1 61 ? -3.627 -24.094 -34.227 1.00 32.69 53 ASN B O 1
ATOM 920 N N . SER B 1 62 ? -3.292 -24.780 -32.095 1.00 32.98 54 SER B N 1
ATOM 921 C CA . SER B 1 62 ? -2.351 -25.854 -32.465 1.00 33.35 54 SER B CA 1
ATOM 922 C C . SER B 1 62 ? -3.008 -26.902 -33.367 1.00 33.86 54 SER B C 1
ATOM 923 O O . SER B 1 62 ? -2.353 -27.448 -34.260 1.00 34.27 54 SER B O 1
ATOM 925 N N . LEU B 1 63 ? -4.295 -27.166 -33.130 1.00 34.25 55 LEU B N 1
ATOM 926 C CA . LEU B 1 63 ? -5.066 -28.160 -33.896 1.00 34.49 55 LEU B CA 1
ATOM 927 C C . LEU B 1 63 ? -5.261 -27.745 -35.339 1.00 34.96 55 LEU B C 1
ATOM 928 O O . LEU B 1 63 ? -5.443 -28.593 -36.218 1.00 35.36 55 LEU B O 1
ATOM 933 N N . PHE B 1 64 ? -5.264 -26.436 -35.573 1.00 35.05 56 PHE B N 1
ATOM 934 C CA . PHE B 1 64 ? -5.342 -25.888 -36.915 1.00 35.37 56 PHE B CA 1
ATOM 935 C C . PHE B 1 64 ? -4.069 -25.105 -37.216 1.00 35.42 56 PHE B C 1
ATOM 937 N N . HIS C 1 4 ? -8.789 24.965 38.294 1.00 31.19 -4 HIS C N 1
ATOM 938 C CA . HIS C 1 4 ? -7.627 24.914 37.341 1.00 30.19 -4 HIS C CA 1
ATOM 939 C C . HIS C 1 4 ? -7.235 23.492 36.903 1.00 30.14 -4 HIS C C 1
ATOM 940 O O . HIS C 1 4 ? -6.693 23.303 35.813 1.00 31.01 -4 HIS C O 1
ATOM 942 N N . THR C 1 5 ? -7.519 22.501 37.747 1.00 30.06 -3 THR C N 1
ATOM 943 C CA . THR C 1 5 ? -7.141 21.099 37.505 1.00 29.34 -3 THR C CA 1
ATOM 944 C C . THR C 1 5 ? -8.007 20.463 36.422 1.00 29.03 -3 THR C C 1
ATOM 945 O O . THR C 1 5 ? -7.487 19.861 35.476 1.00 29.66 -3 THR C O 1
ATOM 949 N N . LEU C 1 6 ? -9.325 20.598 36.592 1.00 27.70 -2 LEU C N 1
ATOM 950 C CA . LEU C 1 6 ? -10.312 20.080 35.668 1.00 27.04 -2 LEU C CA 1
ATOM 951 C C . LEU C 1 6 ? -10.016 20.606 34.261 1.00 26.54 -2 LEU C C 1
ATOM 952 O O . LEU C 1 6 ? -10.044 19.834 33.280 1.00 27.55 -2 LEU C O 1
ATOM 957 N N . LYS C 1 7 ? -9.748 21.915 34.157 1.00 26.44 -1 LYS C N 1
ATOM 958 C CA . LYS C 1 7 ? -9.373 22.525 32.880 1.00 25.93 -1 LYS C CA 1
ATOM 959 C C . LYS C 1 7 ? -8.131 21.834 32.306 1.00 25.42 -1 LYS C C 1
ATOM 960 O O . LYS C 1 7 ? -8.087 21.546 31.092 1.00 24.68 -1 LYS C O 1
ATOM 966 N N . THR C 1 8 ? -7.148 21.555 33.176 1.00 25.09 0 THR C N 1
ATOM 967 C CA . THR C 1 8 ? -5.895 20.861 32.788 1.00 24.93 0 THR C CA 1
ATOM 968 C C . THR C 1 8 ? -6.064 19.395 32.321 1.00 24.00 0 THR C C 1
ATOM 969 O O . THR C 1 8 ? -5.413 18.971 31.345 1.00 24.68 0 THR C O 1
ATOM 973 N N . ALA C 1 9 ? -6.895 18.620 33.018 1.00 23.97 1 ALA C N 1
ATOM 974 C CA . ALA C 1 9 ? -7.252 17.277 32.551 1.00 23.99 1 ALA C CA 1
ATOM 975 C C . ALA C 1 9 ? -7.922 17.349 31.168 1.00 24.05 1 ALA C C 1
ATOM 976 O O . ALA C 1 9 ? -7.352 16.864 30.190 1.00 23.93 1 ALA C O 1
ATOM 978 N N . ASN C 1 10 ? -9.112 17.965 31.088 1.00 23.92 2 ASN C N 1
ATOM 979 C CA . ASN C 1 10 ? -9.843 18.143 29.819 1.00 25.07 2 ASN C CA 1
ATOM 980 C C . ASN C 1 10 ? -9.006 18.579 28.609 1.00 25.42 2 ASN C C 1
ATOM 981 O O . ASN C 1 10 ? -9.195 18.055 27.499 1.00 26.69 2 ASN C O 1
ATOM 986 N N . SER C 1 11 ? -8.097 19.537 28.799 1.00 25.89 3 SER C N 1
ATOM 987 C CA . SER C 1 11 ? -7.320 20.025 27.651 1.00 25.81 3 SER C CA 1
ATOM 988 C C . SER C 1 11 ? -6.189 19.076 27.278 1.00 25.38 3 SER C C 1
ATOM 989 O O . SER C 1 11 ? -5.788 19.027 26.114 1.00 27.17 3 SER C O 1
ATOM 992 N N . TYR C 1 12 ? -5.731 18.288 28.243 1.00 23.99 4 TYR C N 1
ATOM 993 C CA . TYR C 1 12 ? -4.892 17.123 27.942 1.00 21.91 4 TYR C CA 1
ATOM 994 C C . TYR C 1 12 ? -5.695 16.099 27.086 1.00 20.95 4 TYR C C 1
ATOM 995 O O . TYR C 1 12 ? -5.219 15.668 26.009 1.00 20.96 4 TYR C O 1
ATOM 1004 N N . THR C 1 13 ? -6.901 15.748 27.548 1.00 20.18 5 THR C N 1
ATOM 1005 C CA . THR C 1 13 ? -7.837 14.918 26.779 1.00 19.05 5 THR C CA 1
ATOM 1006 C C . THR C 1 13 ? -8.022 15.385 25.339 1.00 19.78 5 THR C C 1
ATOM 1007 O O . THR C 1 13 ? -7.800 14.594 24.404 1.00 19.11 5 THR C O 1
ATOM 1011 N N . ASP C 1 14 ? -8.419 16.645 25.133 1.00 19.69 6 ASP C N 1
ATOM 1012 C CA . ASP C 1 14 ? -8.565 17.159 23.743 1.00 20.27 6 ASP C CA 1
ATOM 1013 C C . ASP C 1 14 ? -7.292 16.970 22.867 1.00 20.22 6 ASP C C 1
ATOM 1014 O O . ASP C 1 14 ? -7.352 16.367 21.803 1.00 20.22 6 ASP C O 1
ATOM 1019 N N . VAL C 1 15 ? -6.165 17.509 23.320 1.00 20.40 7 VAL C N 1
ATOM 1020 C CA . VAL C 1 15 ? -4.869 17.309 22.618 1.00 20.77 7 VAL C CA 1
ATOM 1021 C C . VAL C 1 15 ? -4.471 15.846 22.325 1.00 19.25 7 VAL C C 1
ATOM 1022 O O . VAL C 1 15 ? -4.213 15.522 21.161 1.00 20.64 7 VAL C O 1
ATOM 1026 N N . THR C 1 16 ? -4.417 14.991 23.351 1.00 19.56 8 THR C N 1
ATOM 1027 C CA . THR C 1 16 ? -4.068 13.561 23.192 1.00 18.66 8 THR C CA 1
ATOM 1028 C C . THR C 1 16 ? -5.092 12.778 22.347 1.00 17.35 8 THR C C 1
ATOM 1029 O O . THR C 1 16 ? -4.744 11.851 21.604 1.00 18.81 8 THR C O 1
ATOM 1033 N N . VAL C 1 17 ? -6.369 13.116 22.497 1.00 16.59 9 VAL C N 1
ATOM 1034 C CA . VAL C 1 17 ? -7.403 12.553 21.636 1.00 14.83 9 VAL C CA 1
ATOM 1035 C C . VAL C 1 17 ? -7.219 12.921 20.148 1.00 14.08 9 VAL C C 1
ATOM 1036 O O . VAL C 1 17 ? -7.135 12.032 19.309 1.00 15.60 9 VAL C O 1
ATOM 1040 N N . SER C 1 18 ? -7.143 14.210 19.835 1.00 15.69 10 SER C N 1
ATOM 1041 C CA . SER C 1 18 ? -6.783 14.688 18.491 1.00 16.35 10 SER C CA 1
ATOM 1042 C C . SER C 1 18 ? -5.565 13.989 17.847 1.00 14.93 10 SER C C 1
ATOM 1043 O O . SER C 1 18 ? -5.530 13.768 16.628 1.00 17.12 10 SER C O 1
ATOM 1046 N N . ASN C 1 19 ? -4.570 13.620 18.649 1.00 17.18 11 ASN C N 1
ATOM 1047 C CA . ASN C 1 19 ? -3.375 13.066 18.074 1.00 16.05 11 ASN C CA 1
ATOM 1048 C C . ASN C 1 19 ? -3.661 11.598 17.746 1.00 15.29 11 ASN C C 1
ATOM 1049 O O . ASN C 1 19 ? -3.282 11.092 16.702 1.00 17.01 11 ASN C O 1
ATOM 1054 N N . SER C 1 20 ? -4.462 10.971 18.591 1.00 14.47 12 SER C N 1
ATOM 1055 C CA A SER C 1 20 ? -4.772 9.545 18.440 0.50 12.95 12 SER C CA 1
ATOM 1056 C CA B SER C 1 20 ? -4.730 9.546 18.418 0.50 13.75 12 SER C CA 1
ATOM 1057 C C . SER C 1 20 ? -5.633 9.292 17.194 1.00 13.08 12 SER C C 1
ATOM 1058 O O . SER C 1 20 ? -5.388 8.367 16.446 1.00 13.95 12 SER C O 1
ATOM 1063 N N . THR C 1 21 ? -6.661 10.118 17.001 1.00 14.62 13 THR C N 1
ATOM 1064 C CA . THR C 1 21 ? -7.543 10.000 15.811 1.00 13.36 13 THR C CA 1
ATOM 1065 C C . THR C 1 21 ? -6.676 10.044 14.572 1.00 13.79 13 THR C C 1
ATOM 1066 O O . THR C 1 21 ? -6.870 9.234 13.658 1.00 14.32 13 THR C O 1
ATOM 1070 N N . LYS C 1 22 ? -5.704 10.974 14.575 1.00 14.44 14 LYS C N 1
ATOM 1071 C CA . LYS C 1 22 ? -4.792 11.174 13.442 1.00 15.60 14 LYS C CA 1
ATOM 1072 C C . LYS C 1 22 ? -3.897 9.945 13.164 1.00 14.08 14 LYS C C 1
ATOM 1073 O O . LYS C 1 22 ? -3.634 9.653 11.991 1.00 15.06 14 LYS C O 1
ATOM 1079 N N . LYS C 1 23 ? -3.434 9.262 14.236 1.00 14.44 15 LYS C N 1
ATOM 1080 C CA . LYS C 1 23 ? -2.530 8.108 14.174 1.00 14.65 15 LYS C CA 1
ATOM 1081 C C . LYS C 1 23 ? -3.301 6.851 13.714 1.00 12.68 15 LYS C C 1
ATOM 1082 O O . LYS C 1 23 ? -2.829 6.056 12.860 1.00 15.30 15 LYS C O 1
ATOM 1088 N N . ALA C 1 24 ? -4.501 6.724 14.264 1.00 13.37 16 ALA C N 1
ATOM 1089 C CA . ALA C 1 24 ? -5.494 5.769 13.857 1.00 12.59 16 ALA C CA 1
ATOM 1090 C C . ALA C 1 24 ? -5.727 5.795 12.318 1.00 11.16 16 ALA C C 1
ATOM 1091 O O . ALA C 1 24 ? -5.575 4.777 11.641 1.00 12.06 16 ALA C O 1
ATOM 1093 N N . ILE C 1 25 ? -5.988 6.974 11.769 1.00 10.85 17 ILE C N 1
ATOM 1094 C CA . ILE C 1 25 ? -6.365 7.133 10.342 1.00 11.36 17 ILE C CA 1
ATOM 1095 C C . ILE C 1 25 ? -5.097 6.852 9.525 1.00 10.84 17 ILE C C 1
ATOM 1096 O O . ILE C 1 25 ? -5.117 6.151 8.512 1.00 11.87 17 ILE C O 1
ATOM 1101 N N . ARG C 1 26 ? -3.996 7.361 10.023 1.00 11.49 18 ARG C N 1
ATOM 1102 C CA . ARG C 1 26 ? -2.775 7.307 9.241 1.00 11.86 18 ARG C CA 1
ATOM 1103 C C . ARG C 1 26 ? -2.322 5.867 9.088 1.00 10.18 18 ARG C C 1
ATOM 1104 O O . ARG C 1 26 ? -1.872 5.481 7.952 1.00 13.51 18 ARG C O 1
ATOM 1112 N N . GLU C 1 27 ? -2.401 5.096 10.200 1.00 10.20 19 GLU C N 1
ATOM 1113 C CA . GLU C 1 27 ? -2.029 3.633 10.187 1.00 11.07 19 GLU C CA 1
ATOM 1114 C C . GLU C 1 27 ? -3.016 2.868 9.285 1.00 11.88 19 GLU C C 1
ATOM 1115 O O . GLU C 1 27 ? -2.611 2.190 8.341 1.00 14.41 19 GLU C O 1
ATOM 1121 N N . SER C 1 28 ? -4.300 3.019 9.559 1.00 11.85 20 SER C N 1
ATOM 1122 C CA . SER C 1 28 ? -5.310 2.298 8.804 1.00 11.99 20 SER C CA 1
ATOM 1123 C C . SER C 1 28 ? -5.267 2.429 7.280 1.00 11.25 20 SER C C 1
ATOM 1124 O O . SER C 1 28 ? -5.332 1.456 6.490 1.00 13.67 20 SER C O 1
ATOM 1127 N N . ASN C 1 29 ? -5.188 3.668 6.864 1.00 10.11 21 ASN C N 1
ATOM 1128 C CA . ASN C 1 29 ? -4.939 4.069 5.480 1.00 9.15 21 ASN C CA 1
ATOM 1129 C C . ASN C 1 29 ? -3.673 3.376 4.929 1.00 8.87 21 ASN C C 1
ATOM 1130 O O . ASN C 1 29 ? -3.642 2.950 3.770 1.00 10.94 21 ASN C O 1
ATOM 1135 N N . GLN C 1 30 ? -2.619 3.331 5.752 1.00 11.00 22 GLN C N 1
ATOM 1136 C CA . GLN C 1 30 ? -1.368 2.760 5.260 1.00 11.28 22 GLN C CA 1
ATOM 1137 C C . GLN C 1 30 ? -1.652 1.284 4.973 1.00 10.96 22 GLN C C 1
ATOM 1138 O O . GLN C 1 30 ? -1.127 0.673 4.015 1.00 15.19 22 GLN C O 1
ATOM 1144 N N . TYR C 1 31 ? -2.485 0.719 5.813 1.00 11.90 23 TYR C N 1
ATOM 1145 C CA . TYR C 1 31 ? -2.753 -0.718 5.610 1.00 11.31 23 TYR C CA 1
ATOM 1146 C C . TYR C 1 31 ? -3.641 -0.943 4.367 1.00 11.93 23 TYR C C 1
ATOM 1147 O O . TYR C 1 31 ? -3.343 -1.779 3.504 1.00 13.43 23 TYR C O 1
ATOM 1156 N N . THR C 1 32 ? -4.764 -0.241 4.291 1.00 12.24 24 THR C N 1
ATOM 1157 C CA . THR C 1 32 ? -5.466 -0.096 3.018 1.00 11.81 24 THR C CA 1
ATOM 1158 C C . THR C 1 32 ? -4.539 -0.043 1.775 1.00 10.61 24 THR C C 1
ATOM 1159 O O . THR C 1 32 ? -4.771 -0.798 0.820 1.00 11.59 24 THR C O 1
ATOM 1163 N N . ASP C 1 33 ? -3.461 0.796 1.815 1.00 10.88 25 ASP C N 1
ATOM 1164 C CA . ASP C 1 33 ? -2.628 1.085 0.648 1.00 12.83 25 ASP C CA 1
ATOM 1165 C C . ASP C 1 33 ? -1.878 -0.157 0.295 1.00 13.81 25 ASP C C 1
ATOM 1166 O O . ASP C 1 33 ? -1.618 -0.435 -0.894 1.00 15.93 25 ASP C O 1
ATOM 1171 N N . HIS C 1 34 ? -1.546 -0.916 1.342 1.00 15.13 26 HIS C N 1
ATOM 1172 C CA . HIS C 1 34 ? -0.758 -2.105 1.148 1.00 15.58 26 HIS C CA 1
ATOM 1173 C C . HIS C 1 34 ? -1.661 -3.174 0.507 1.00 15.12 26 HIS C C 1
ATOM 1174 O O . HIS C 1 34 ? -1.210 -3.950 -0.324 1.00 17.13 26 HIS C O 1
ATOM 1181 N N . LYS C 1 35 ? -2.948 -3.162 0.890 1.00 12.67 27 LYS C N 1
ATOM 1182 C CA . LYS C 1 35 ? -3.890 -4.098 0.379 1.00 14.12 27 LYS C CA 1
ATOM 1183 C C . LYS C 1 35 ? -4.292 -3.706 -1.040 1.00 11.90 27 LYS C C 1
ATOM 1184 O O . LYS C 1 35 ? -4.434 -4.553 -1.863 1.00 14.50 27 LYS C O 1
ATOM 1190 N N . PHE C 1 36 ? -4.482 -2.414 -1.328 1.00 11.82 28 PHE C N 1
ATOM 1191 C CA . PHE C 1 36 ? -4.722 -1.898 -2.674 1.00 11.59 28 PHE C CA 1
ATOM 1192 C C . PHE C 1 36 ? -3.610 -2.322 -3.636 1.00 9.27 28 PHE C C 1
ATOM 1193 O O . PHE C 1 36 ? -3.888 -2.747 -4.749 1.00 12.35 28 PHE C O 1
ATOM 1201 N N . HIS C 1 37 ? -2.342 -2.201 -3.191 1.00 11.46 29 HIS C N 1
ATOM 1202 C CA . HIS C 1 37 ? -1.223 -2.605 -4.050 1.00 11.06 29 HIS C CA 1
ATOM 1203 C C . HIS C 1 37 ? -1.230 -4.100 -4.424 1.00 12.18 29 HIS C C 1
ATOM 1204 O O . HIS C 1 37 ? -0.761 -4.472 -5.528 1.00 14.09 29 HIS C O 1
ATOM 1211 N N . GLN C 1 38 ? -1.661 -4.915 -3.472 1.00 14.09 30 GLN C N 1
ATOM 1212 C CA . GLN C 1 38 ? -1.621 -6.378 -3.643 1.00 15.02 30 GLN C CA 1
ATOM 1213 C C . G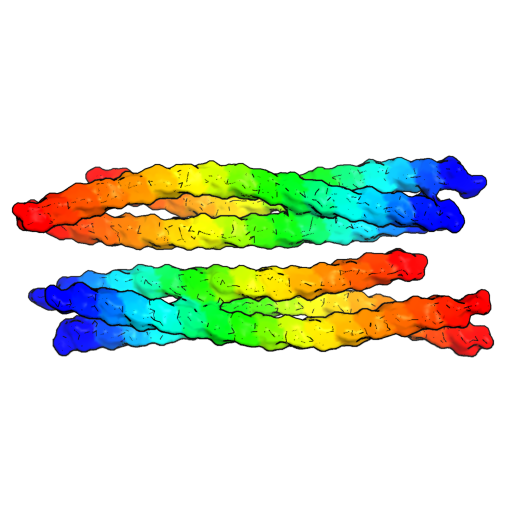LN C 1 38 ? -2.684 -6.748 -4.705 1.00 15.68 30 GLN C C 1
ATOM 1214 O O . GLN C 1 38 ? -2.401 -7.473 -5.679 1.00 16.26 30 GLN C O 1
ATOM 1220 N N . LEU C 1 39 ? -3.890 -6.218 -4.535 1.00 15.81 31 LEU C N 1
ATOM 1221 C CA . LEU C 1 39 ? -4.910 -6.283 -5.605 1.00 14.87 31 LEU C CA 1
ATOM 1222 C C . LEU C 1 39 ? -4.443 -5.758 -6.970 1.00 15.41 31 LEU C C 1
ATOM 1223 O O . LEU C 1 39 ? -4.727 -6.387 -7.992 1.00 17.56 31 LEU C O 1
ATOM 1228 N N . GLU C 1 40 ? -3.776 -4.594 -7.005 1.00 16.11 32 GLU C N 1
ATOM 1229 C CA A GLU C 1 40 ? -3.367 -4.016 -8.275 0.50 16.33 32 GLU C CA 1
ATOM 1230 C CA B GLU C 1 40 ? -3.328 -3.993 -8.266 0.50 16.53 32 GLU C CA 1
ATOM 1231 C C . GLU C 1 40 ? -2.372 -4.925 -9.008 1.00 16.83 32 GLU C C 1
ATOM 1232 O O . GLU C 1 40 ? -2.413 -5.014 -10.233 1.00 16.94 32 GLU C O 1
ATOM 1243 N N . ASN C 1 41 ? -1.533 -5.612 -8.223 1.00 17.37 33 ASN C N 1
ATOM 1244 C CA . ASN C 1 41 ? -0.580 -6.624 -8.717 1.00 16.98 33 ASN C CA 1
ATOM 1245 C C . ASN C 1 41 ? -1.372 -7.717 -9.427 1.00 18.03 33 ASN C C 1
ATOM 1246 O O . ASN C 1 41 ? -1.041 -8.097 -10.533 1.00 19.34 33 ASN C O 1
ATOM 1251 N N . ARG C 1 42 ? -2.442 -8.189 -8.776 1.00 17.17 34 ARG C N 1
ATOM 1252 C CA . ARG C 1 42 ? -3.342 -9.171 -9.428 1.00 17.50 34 ARG C CA 1
ATOM 1253 C C . ARG C 1 42 ? -3.977 -8.636 -10.746 1.00 16.04 34 ARG C C 1
ATOM 1254 O O . ARG C 1 42 ? -3.930 -9.319 -11.813 1.00 17.67 34 ARG C O 1
ATOM 1262 N N . LEU C 1 43 ? -4.477 -7.401 -10.712 1.00 15.65 35 LEU C N 1
ATOM 1263 C CA . LEU C 1 43 ? -5.228 -6.823 -11.859 1.00 15.10 35 LEU C CA 1
ATOM 1264 C C . LEU C 1 43 ? -4.299 -6.645 -13.040 1.00 14.23 35 LEU C C 1
ATOM 1265 O O . LEU C 1 43 ? -4.671 -6.986 -14.192 1.00 14.70 35 LEU C O 1
ATOM 1270 N N . ASP C 1 44 ? -3.066 -6.186 -12.747 1.00 14.39 36 ASP C N 1
ATOM 1271 C CA . ASP C 1 44 ? -2.044 -6.002 -13.791 1.00 14.39 36 ASP C CA 1
ATOM 1272 C C . ASP C 1 44 ? -1.832 -7.334 -14.534 1.00 13.72 36 ASP C C 1
ATOM 1273 O O . ASP C 1 44 ? -1.722 -7.322 -15.770 1.00 16.98 36 ASP C O 1
ATOM 1278 N N . LYS C 1 45 ? -1.797 -8.448 -13.774 1.00 15.61 37 LYS C N 1
ATOM 1279 C CA . LYS C 1 45 ? -1.607 -9.804 -14.348 1.00 17.64 37 LYS C CA 1
ATOM 1280 C C . LYS C 1 45 ? -2.805 -10.191 -15.254 1.00 18.16 37 LYS C C 1
ATOM 1281 O O . LYS C 1 45 ? -2.627 -10.479 -16.451 1.00 18.70 37 LYS C O 1
ATOM 1287 N N . LEU C 1 46 ? -4.006 -10.195 -14.660 1.00 18.60 38 LEU C N 1
ATOM 1288 C CA . LEU C 1 46 ? -5.245 -10.454 -15.362 1.00 17.87 38 LEU C CA 1
ATOM 1289 C C . LEU C 1 46 ? -5.301 -9.660 -16.649 1.00 17.60 38 LEU C C 1
ATOM 1290 O O . LEU C 1 46 ? -5.661 -10.177 -17.704 1.00 19.25 38 LEU C O 1
ATOM 1295 N N . GLU C 1 47 ? -4.970 -8.378 -16.596 1.00 18.51 39 GLU C N 1
ATOM 1296 C CA . GLU C 1 47 ? -5.011 -7.610 -17.840 1.00 19.13 39 GLU C CA 1
ATOM 1297 C C . GLU C 1 47 ? -4.015 -8.117 -18.925 1.00 19.58 39 GLU C C 1
ATOM 1298 O O . GLU C 1 47 ? -4.337 -8.152 -20.125 1.00 20.64 39 GLU C O 1
ATOM 1304 N N . LYS C 1 48 ? -2.832 -8.558 -18.508 1.00 19.31 40 LYS C N 1
ATOM 1305 C CA . LYS C 1 48 ? -1.932 -9.233 -19.467 1.00 20.10 40 LYS C CA 1
ATOM 1306 C C . LYS C 1 48 ? -2.529 -10.487 -20.124 1.00 20.33 40 LYS C C 1
ATOM 1307 O O . LYS C 1 48 ? -2.340 -10.709 -21.340 1.00 21.59 40 LYS C O 1
ATOM 1313 N N . ARG C 1 49 ? -3.220 -11.312 -19.340 1.00 20.72 41 ARG C N 1
ATOM 1314 C CA . ARG C 1 49 ? -3.835 -12.530 -19.873 1.00 20.60 41 ARG C CA 1
ATOM 1315 C C . ARG C 1 49 ? -4.965 -12.186 -20.842 1.00 20.57 41 ARG C C 1
ATOM 1316 O O . ARG C 1 49 ? -5.131 -12.862 -21.867 1.00 21.86 41 ARG C O 1
ATOM 1324 N N . LEU C 1 50 ? -5.749 -11.150 -20.528 1.00 20.63 42 LEU C N 1
ATOM 1325 C CA . LEU C 1 50 ? -6.769 -10.661 -21.491 1.00 21.46 42 LEU C CA 1
ATOM 1326 C C . LEU C 1 50 ? -6.077 -10.206 -22.796 1.00 21.67 42 LEU C C 1
ATOM 1327 O O . LEU C 1 50 ? -6.538 -10.498 -23.888 1.00 22.60 42 LEU C O 1
ATOM 1332 N N . LEU C 1 51 ? -4.956 -9.499 -22.674 1.00 21.73 43 LEU C N 1
ATOM 1333 C CA . LEU C 1 51 ? -4.190 -9.057 -23.843 1.00 22.77 43 LEU C CA 1
ATOM 1334 C C . LEU C 1 51 ? -3.613 -10.200 -24.702 1.00 23.00 43 LEU C C 1
ATOM 1335 O O . LEU C 1 51 ? -3.589 -10.096 -25.925 1.00 25.37 43 LEU C O 1
ATOM 1340 N N . LYS C 1 52 ? -3.188 -11.280 -24.053 1.00 24.39 44 LYS C N 1
ATOM 1341 C CA . LYS C 1 52 ? -2.749 -12.505 -24.734 1.00 23.86 44 LYS C CA 1
ATOM 1342 C C . LYS C 1 52 ? -3.972 -13.199 -25.363 1.00 23.77 44 LYS C C 1
ATOM 1343 O O . LYS C 1 52 ? -4.004 -13.446 -26.564 1.00 23.71 44 LYS C O 1
ATOM 1349 N N . LEU C 1 53 ? -4.987 -13.501 -24.557 1.00 23.22 45 LEU C N 1
ATOM 1350 C CA . LEU C 1 53 ? -6.225 -14.104 -25.094 1.00 23.58 45 LEU C CA 1
ATOM 1351 C C . LEU C 1 53 ? -6.796 -13.400 -26.339 1.00 23.57 45 LEU C C 1
ATOM 1352 O O . LEU C 1 53 ? -7.281 -14.070 -27.266 1.00 24.72 45 LEU C O 1
ATOM 1357 N N . LEU C 1 54 ? -6.732 -12.061 -26.349 1.00 23.54 46 LEU C N 1
ATOM 1358 C CA . LEU C 1 54 ? -7.193 -11.194 -27.437 1.00 23.57 46 LEU C CA 1
ATOM 1359 C C . LEU C 1 54 ? -6.449 -11.459 -28.740 1.00 23.86 46 LEU C C 1
ATOM 1360 O O . LEU C 1 54 ? -7.063 -11.569 -29.804 1.00 24.71 46 LEU C O 1
ATOM 1365 N N . ALA C 1 55 ? -5.118 -11.525 -28.643 1.00 24.52 47 ALA C N 1
ATOM 1366 C CA . ALA C 1 55 ? -4.230 -11.781 -29.784 1.00 25.32 47 ALA C CA 1
ATOM 1367 C C . ALA C 1 55 ? -4.358 -13.228 -30.239 1.00 25.71 47 ALA C C 1
ATOM 1368 O O . ALA C 1 55 ? -4.213 -13.532 -31.436 1.00 26.02 47 ALA C O 1
ATOM 1370 N N . SER C 1 56 ? -4.633 -14.101 -29.274 1.00 27.01 48 SER C N 1
ATOM 1371 C CA . SER C 1 56 ? -4.895 -15.516 -29.522 1.00 27.97 48 SER C CA 1
ATOM 1372 C C . SER C 1 56 ? -6.175 -15.685 -30.342 1.00 28.51 48 SER C C 1
ATOM 1373 O O . SER C 1 56 ? -6.217 -16.492 -31.277 1.00 29.20 48 SER C O 1
ATOM 1376 N N . SER C 1 57 ? -7.200 -14.901 -30.006 1.00 29.07 49 SER C N 1
ATOM 1377 C CA . SER C 1 57 ? -8.497 -14.983 -30.674 1.00 29.44 49 SER C CA 1
ATOM 1378 C C . SER C 1 57 ? -8.472 -14.549 -32.140 1.00 29.36 49 SER C C 1
ATOM 1379 O O . SER C 1 57 ? -9.244 -15.066 -32.955 1.00 29.93 49 SER C O 1
ATOM 1382 N N . ALA C 1 58 ? -7.620 -13.580 -32.469 1.00 29.03 50 ALA C N 1
ATOM 1383 C CA . ALA C 1 58 ? -7.494 -13.121 -33.844 1.00 28.93 50 ALA C CA 1
ATOM 1384 C C . ALA C 1 58 ? -6.477 -13.954 -34.627 1.00 28.92 50 ALA C C 1
ATOM 1385 O O . ALA C 1 58 ? -6.405 -13.866 -35.854 1.00 30.10 50 ALA C O 1
ATOM 1387 N N . ALA C 1 59 ? -5.677 -14.752 -33.920 1.00 29.21 51 ALA C N 1
ATOM 1388 C CA . ALA C 1 59 ? -4.902 -15.798 -34.585 1.00 28.42 51 ALA C CA 1
ATOM 1389 C C . ALA C 1 59 ? -5.839 -16.900 -35.103 1.00 28.62 51 ALA C C 1
ATOM 1390 O O . ALA C 1 59 ? -5.672 -17.374 -36.250 1.00 27.85 51 ALA C O 1
ATOM 1392 N N . LEU C 1 60 ? -6.850 -17.247 -34.289 1.00 29.06 52 LEU C N 1
ATOM 1393 C CA . LEU C 1 60 ? -7.848 -18.302 -34.590 1.00 29.46 52 LEU C CA 1
ATOM 1394 C C . LEU C 1 60 ? -8.620 -18.101 -35.897 1.00 30.41 52 LEU C C 1
ATOM 1395 O O . LEU C 1 60 ? -9.017 -19.069 -36.545 1.00 31.37 52 LEU C O 1
ATOM 1400 N N . ASN C 1 61 ? -8.839 -16.846 -36.269 1.00 30.99 53 ASN C N 1
ATOM 1401 C CA . ASN C 1 61 ? -9.333 -16.501 -37.591 1.00 31.21 53 ASN C CA 1
ATOM 1402 C C . ASN C 1 61 ? -8.155 -16.144 -38.517 1.00 31.48 53 ASN C C 1
ATOM 1403 O O . ASN C 1 61 ? -7.463 -15.146 -38.266 1.00 31.47 53 ASN C O 1
ATOM 1408 N N . SER C 1 62 ? -7.861 -16.943 -39.555 1.00 31.30 54 SER C N 1
ATOM 1409 C CA . SER C 1 62 ? -8.453 -18.268 -39.900 1.00 31.52 54 SER C CA 1
ATOM 1410 C C . SER C 1 62 ? -9.731 -18.740 -39.198 1.00 31.76 54 SER C C 1
ATOM 1411 O O . SER C 1 62 ? -10.635 -19.281 -39.838 1.00 32.02 54 SER C O 1
ATOM 1414 N N . LYS D 1 1 ? 7.457 -12.905 -39.970 1.00 32.00 -7 LYS D N 1
ATOM 1415 C CA . LYS D 1 1 ? 7.299 -13.096 -41.452 1.00 31.65 -7 LYS D CA 1
ATOM 1416 C C . LYS D 1 1 ? 7.064 -11.827 -42.308 1.00 31.60 -7 LYS D C 1
ATOM 1417 O O . LYS D 1 1 ? 6.562 -11.949 -43.427 1.00 31.62 -7 LYS D O 1
ATOM 1423 N N . SER D 1 2 ? 7.455 -10.633 -41.847 1.00 31.90 -6 SER D N 1
ATOM 1424 C CA . SER D 1 2 ? 8.197 -10.410 -40.602 1.00 32.25 -6 SER D CA 1
ATOM 1425 C C . SER D 1 2 ? 7.700 -9.181 -39.834 1.00 32.08 -6 SER D C 1
ATOM 1426 O O . SER D 1 2 ? 7.769 -9.137 -38.601 1.00 32.02 -6 SER D O 1
ATOM 1429 N N . SER D 1 3 ? 7.197 -8.188 -40.567 1.00 32.06 -5 SER D N 1
ATOM 1430 C CA . SER D 1 3 ? 6.694 -6.960 -39.953 1.00 31.97 -5 SER D CA 1
ATOM 1431 C C . SER D 1 3 ? 5.536 -7.203 -38.972 1.00 31.77 -5 SER D C 1
ATOM 1432 O O . SER D 1 3 ? 5.310 -6.397 -38.067 1.00 32.19 -5 SER D O 1
ATOM 1435 N N . HIS D 1 4 ? 4.834 -8.327 -39.148 1.00 31.61 -4 HIS D N 1
ATOM 1436 C CA . HIS D 1 4 ? 3.890 -8.849 -38.152 1.00 31.32 -4 HIS D CA 1
ATOM 1437 C C . HIS D 1 4 ? 4.613 -9.364 -36.892 1.00 30.65 -4 HIS D C 1
ATOM 1438 O O . HIS D 1 4 ? 4.141 -9.127 -35.782 1.00 31.99 -4 HIS D O 1
ATOM 1445 N N . THR D 1 5 ? 5.737 -10.061 -37.077 1.00 29.99 -3 THR D N 1
ATOM 1446 C CA . THR D 1 5 ? 6.598 -10.528 -35.971 1.00 28.15 -3 THR D CA 1
ATOM 1447 C C . THR D 1 5 ? 7.122 -9.367 -35.113 1.00 27.08 -3 THR D C 1
ATOM 1448 O O . THR D 1 5 ? 7.063 -9.426 -33.881 1.00 26.61 -3 THR D O 1
ATOM 1452 N N . LEU D 1 6 ? 7.629 -8.315 -35.752 1.00 26.05 -2 LEU D N 1
ATOM 1453 C CA . LEU D 1 6 ? 8.023 -7.111 -35.004 1.00 24.53 -2 LEU D CA 1
ATOM 1454 C C . LEU D 1 6 ? 6.861 -6.479 -34.215 1.00 23.77 -2 LEU D C 1
ATOM 1455 O O . LEU D 1 6 ? 7.014 -6.120 -33.030 1.00 23.89 -2 LEU D O 1
ATOM 1460 N N . LYS D 1 7 ? 5.705 -6.377 -34.868 1.00 22.84 -1 LYS D N 1
ATOM 1461 C CA . LYS D 1 7 ? 4.540 -5.709 -34.299 1.00 22.87 -1 LYS D CA 1
ATOM 1462 C C . LYS D 1 7 ? 4.073 -6.376 -33.023 1.00 21.48 -1 LYS D C 1
ATOM 1463 O O . LYS D 1 7 ? 3.816 -5.701 -32.000 1.00 22.95 -1 LYS D O 1
ATOM 1469 N N . THR D 1 8 ? 3.946 -7.701 -33.099 1.00 21.73 0 THR D N 1
ATOM 1470 C CA . THR D 1 8 ? 3.544 -8.521 -31.971 1.00 20.76 0 THR D CA 1
ATOM 1471 C C . THR D 1 8 ? 4.670 -8.411 -30.891 1.00 19.03 0 THR D C 1
ATOM 1472 O O . THR D 1 8 ? 4.372 -8.162 -29.730 1.00 20.85 0 THR D O 1
ATOM 1476 N N . ALA D 1 9 ? 5.945 -8.542 -31.291 1.00 18.11 1 ALA D N 1
ATOM 1477 C CA . ALA D 1 9 ? 7.084 -8.353 -30.358 1.00 16.74 1 ALA D CA 1
ATOM 1478 C C . ALA D 1 9 ? 7.065 -7.081 -29.517 1.00 16.22 1 ALA D C 1
ATOM 1479 O O . ALA D 1 9 ? 7.379 -7.107 -28.281 1.00 15.63 1 ALA D O 1
ATOM 1481 N N . ASN D 1 10 ? 6.742 -5.978 -30.186 1.00 14.79 2 ASN D N 1
ATOM 1482 C CA . ASN D 1 10 ? 6.752 -4.699 -29.535 1.00 15.10 2 ASN D CA 1
ATOM 1483 C C . ASN D 1 10 ? 5.526 -4.535 -28.655 1.00 14.44 2 ASN D C 1
ATOM 1484 O O . ASN D 1 10 ? 5.608 -3.861 -27.649 1.00 15.06 2 ASN D O 1
ATOM 1489 N N . SER D 1 11 ? 4.404 -5.161 -29.015 1.00 15.85 3 SER D N 1
ATOM 1490 C CA . SER D 1 11 ? 3.245 -5.126 -28.143 1.00 16.88 3 SER D CA 1
ATOM 1491 C C . SER D 1 11 ? 3.486 -5.879 -26.817 1.00 17.03 3 SER D C 1
ATOM 1492 O O . SER D 1 11 ? 3.162 -5.356 -25.732 1.00 20.86 3 SER D O 1
ATOM 1495 N N . TYR D 1 12 ? 4.018 -7.109 -26.896 1.00 17.48 4 TYR D N 1
ATOM 1496 C CA . TYR D 1 12 ? 4.423 -7.890 -25.721 1.00 17.73 4 TYR D CA 1
ATOM 1497 C C . TYR D 1 12 ? 5.380 -7.078 -24.848 1.00 16.99 4 TYR D C 1
ATOM 1498 O O . TYR D 1 12 ? 5.217 -7.011 -23.616 1.00 16.95 4 TYR D O 1
ATOM 1507 N N . THR D 1 13 ? 6.383 -6.496 -25.505 1.00 15.78 5 THR D N 1
ATOM 1508 C CA . THR D 1 13 ? 7.327 -5.550 -24.846 1.00 15.75 5 THR D CA 1
ATOM 1509 C C . THR D 1 13 ? 6.619 -4.428 -24.095 1.00 14.39 5 THR D C 1
ATOM 1510 O O . THR D 1 13 ? 6.860 -4.256 -22.898 1.00 12.88 5 THR D O 1
ATOM 1514 N N . ASP D 1 14 ? 5.702 -3.716 -24.784 1.00 14.39 6 ASP D N 1
ATOM 1515 C CA . ASP D 1 14 ? 5.073 -2.552 -24.184 1.00 14.92 6 ASP D CA 1
ATOM 1516 C C . ASP D 1 14 ? 4.358 -3.039 -22.907 1.00 13.40 6 ASP D C 1
ATOM 1517 O O . ASP D 1 14 ? 4.520 -2.414 -21.871 1.00 16.46 6 ASP D O 1
ATOM 1522 N N . VAL D 1 15 ? 3.585 -4.149 -22.975 1.00 13.12 7 VAL D N 1
ATOM 1523 C CA . VAL D 1 15 ? 2.755 -4.590 -21.823 1.00 14.47 7 VAL D CA 1
ATOM 1524 C C . VAL D 1 15 ? 3.636 -5.088 -20.665 1.00 13.57 7 VAL D C 1
ATOM 1525 O O . VAL D 1 15 ? 3.415 -4.691 -19.508 1.00 15.45 7 VAL D O 1
ATOM 1529 N N . THR D 1 16 ? 4.679 -5.847 -21.014 1.00 15.29 8 THR D N 1
ATOM 1530 C CA . THR D 1 16 ? 5.539 -6.541 -20.038 1.00 16.22 8 THR D CA 1
ATOM 1531 C C . THR D 1 16 ? 6.389 -5.538 -19.286 1.00 15.22 8 THR D C 1
ATOM 1532 O O . THR D 1 16 ? 6.557 -5.667 -18.054 1.00 16.52 8 THR D O 1
ATOM 1536 N N . VAL D 1 17 ? 6.872 -4.526 -20.009 1.00 15.98 9 VAL D N 1
ATOM 1537 C CA . VAL D 1 17 ? 7.588 -3.386 -19.411 1.00 15.23 9 VAL D CA 1
ATOM 1538 C C . VAL D 1 17 ? 6.663 -2.457 -18.605 1.00 14.46 9 VAL D C 1
ATOM 1539 O O . VAL D 1 17 ? 6.971 -2.126 -17.466 1.00 14.79 9 VAL D O 1
ATOM 1543 N N . SER D 1 18 ? 5.493 -2.108 -19.171 1.00 13.61 10 SER D N 1
ATOM 1544 C CA . SER D 1 18 ? 4.538 -1.295 -18.379 1.00 14.53 10 SER D CA 1
ATOM 1545 C C . SER D 1 18 ? 4.269 -1.900 -17.001 1.00 13.67 10 SER D C 1
ATOM 1546 O O . SER D 1 18 ? 4.359 -1.216 -15.993 1.00 16.38 10 SER D O 1
ATOM 1549 N N . ASN D 1 19 ? 3.999 -3.202 -16.949 1.00 13.55 11 ASN D N 1
ATOM 1550 C CA . ASN D 1 19 ? 3.723 -3.851 -15.684 1.00 13.23 11 ASN D CA 1
ATOM 1551 C C . ASN D 1 19 ? 4.916 -3.921 -14.748 1.00 11.91 11 ASN D C 1
ATOM 1552 O O . ASN D 1 19 ? 4.759 -3.821 -13.535 1.00 14.86 11 ASN D O 1
ATOM 1557 N N . SER D 1 20 ? 6.107 -4.042 -15.356 1.00 12.61 12 SER D N 1
ATOM 1558 C CA A SER D 1 20 ? 7.344 -3.846 -14.622 0.50 11.06 12 SER D CA 1
ATOM 1559 C CA B SER D 1 20 ? 7.333 -3.843 -14.612 0.50 11.50 12 SER D CA 1
ATOM 1560 C C . SER D 1 20 ? 7.464 -2.482 -13.926 1.00 10.91 12 SER D C 1
ATOM 1561 O O . SER D 1 20 ? 7.835 -2.428 -12.763 1.00 12.17 12 SER D O 1
ATOM 1566 N N . THR D 1 21 ? 7.142 -1.420 -14.657 1.00 9.03 13 THR D N 1
ATOM 1567 C CA . THR D 1 21 ? 7.303 -0.051 -14.149 1.00 10.85 13 THR D CA 1
ATOM 1568 C C . THR D 1 21 ? 6.369 0.129 -12.971 1.00 10.41 13 THR D C 1
ATOM 1569 O O . THR D 1 21 ? 6.760 0.641 -11.933 1.00 10.99 13 THR D O 1
ATOM 1573 N N . LYS D 1 22 ? 5.135 -0.327 -13.129 1.00 11.27 14 LYS D N 1
ATOM 1574 C CA . LYS D 1 22 ? 4.146 -0.285 -12.036 1.00 12.76 14 LYS D CA 1
ATOM 1575 C C . LYS D 1 22 ? 4.566 -1.187 -10.859 1.00 12.19 14 LYS D C 1
ATOM 1576 O O . LYS D 1 22 ? 4.253 -0.891 -9.675 1.00 14.26 14 LYS D O 1
ATOM 1582 N N . LYS D 1 23 ? 5.226 -2.307 -11.157 1.00 13.27 15 LYS D N 1
ATOM 1583 C CA . LYS D 1 23 ? 5.538 -3.236 -10.090 1.00 13.86 15 LYS D CA 1
ATOM 1584 C C . LYS D 1 23 ? 6.683 -2.702 -9.200 1.00 13.11 15 LYS D C 1
ATOM 1585 O O . LYS D 1 23 ? 6.715 -2.922 -7.957 1.00 13.76 15 LYS D O 1
ATOM 1591 N N . ALA D 1 24 ? 7.612 -1.999 -9.869 1.00 12.37 16 ALA D N 1
ATOM 1592 C CA . ALA D 1 24 ? 8.784 -1.469 -9.192 1.00 11.85 16 ALA D CA 1
ATOM 1593 C C . ALA D 1 24 ? 8.356 -0.356 -8.295 1.00 12.26 16 ALA D C 1
ATOM 1594 O O . ALA D 1 24 ? 8.770 -0.272 -7.186 1.00 13.38 16 ALA D O 1
ATOM 1596 N N . ILE D 1 25 ? 7.538 0.547 -8.859 1.00 12.46 17 ILE D N 1
ATOM 1597 C CA . ILE D 1 25 ? 6.920 1.576 -8.016 1.00 12.70 17 ILE D CA 1
ATOM 1598 C C . ILE D 1 25 ? 6.117 1.055 -6.803 1.00 11.46 17 ILE D C 1
ATOM 1599 O O . ILE D 1 25 ? 6.257 1.623 -5.707 1.00 12.57 17 ILE D O 1
ATOM 1604 N N . ARG D 1 26 ? 5.225 0.069 -6.985 1.00 12.48 18 ARG D N 1
ATOM 1605 C CA . ARG D 1 26 ? 4.431 -0.417 -5.817 1.00 13.23 18 ARG D CA 1
ATOM 1606 C C . ARG D 1 26 ? 5.377 -0.913 -4.687 1.00 13.72 18 ARG D C 1
ATOM 1607 O O . ARG D 1 26 ? 5.225 -0.552 -3.525 1.00 13.99 18 ARG D O 1
ATOM 1615 N N . GLU D 1 27 ? 6.350 -1.753 -5.072 1.00 14.45 19 GLU D N 1
ATOM 1616 C CA . GLU D 1 27 ? 7.317 -2.398 -4.147 1.00 16.18 19 GLU D CA 1
ATOM 1617 C C . GLU D 1 27 ? 8.252 -1.367 -3.484 1.00 16.16 19 GLU D C 1
ATOM 1618 O O . GLU D 1 27 ? 8.560 -1.477 -2.263 1.00 17.22 19 GLU D O 1
ATOM 1624 N N . SER D 1 28 ? 8.710 -0.394 -4.281 1.00 15.43 20 SER D N 1
ATOM 1625 C CA . SER D 1 28 ? 9.451 0.760 -3.757 1.00 12.65 20 SER D CA 1
ATOM 1626 C C . SER D 1 28 ? 8.562 1.529 -2.727 1.00 10.15 20 SER D C 1
ATOM 1627 O O . SER D 1 28 ? 9.013 1.789 -1.588 1.00 10.16 20 SER D O 1
ATOM 1630 N N . ASN D 1 29 ? 7.300 1.860 -3.096 1.00 8.01 21 ASN D N 1
ATOM 1631 C CA . ASN D 1 29 ? 6.457 2.608 -2.160 1.00 9.32 21 ASN D CA 1
ATOM 1632 C C . ASN D 1 29 ? 6.165 1.765 -0.927 1.00 7.47 21 ASN D C 1
ATOM 1633 O O . ASN D 1 29 ? 6.028 2.237 0.211 1.00 10.93 21 ASN D O 1
ATOM 1638 N N . GLN D 1 30 ? 6.094 0.439 -1.089 1.00 10.37 22 GLN D N 1
ATOM 1639 C CA . GLN D 1 30 ? 5.780 -0.305 0.111 1.00 11.50 22 GLN D CA 1
ATOM 1640 C C . GLN D 1 30 ? 6.968 -0.228 1.134 1.00 10.36 22 GLN D C 1
ATOM 1641 O O . GLN D 1 30 ? 6.790 -0.097 2.322 1.00 13.15 22 GLN D O 1
ATOM 1647 N N . TYR D 1 31 ? 8.174 -0.275 0.596 1.00 10.95 23 TYR D N 1
ATOM 1648 C CA . TYR D 1 31 ? 9.380 -0.130 1.404 1.00 9.69 23 TYR D CA 1
ATOM 1649 C C . TYR D 1 31 ? 9.369 1.180 2.164 1.00 10.00 23 TYR D C 1
ATOM 1650 O O . TYR D 1 31 ? 9.660 1.228 3.360 1.00 10.68 23 TYR D O 1
ATOM 1659 N N . THR D 1 32 ? 9.155 2.219 1.371 1.00 7.99 24 THR D N 1
ATOM 1660 C CA . THR D 1 32 ? 9.109 3.568 1.873 1.00 9.81 24 THR D CA 1
ATOM 1661 C C . THR D 1 32 ? 8.080 3.642 3.047 1.00 10.78 24 THR D C 1
ATOM 1662 O O . THR D 1 32 ? 8.394 4.202 4.168 1.00 12.99 24 THR D O 1
ATOM 1666 N N . ASP D 1 33 ? 6.940 2.968 2.817 1.00 11.69 25 ASP D N 1
ATOM 1667 C CA . ASP D 1 33 ? 5.888 2.933 3.846 1.00 12.86 25 ASP D CA 1
ATOM 1668 C C . ASP D 1 33 ? 6.351 2.242 5.154 1.00 13.32 25 ASP D C 1
ATOM 1669 O O . ASP D 1 33 ? 5.977 2.621 6.312 1.00 14.64 25 ASP D O 1
ATOM 1674 N N . HIS D 1 34 ? 7.133 1.186 4.949 1.00 13.77 26 HIS D N 1
ATOM 1675 C CA . HIS D 1 34 ? 7.600 0.398 6.068 1.00 17.23 26 HIS D CA 1
ATOM 1676 C C . HIS D 1 34 ? 8.634 1.188 6.836 1.00 16.50 26 HIS D C 1
ATOM 1677 O O . HIS D 1 34 ? 8.562 1.252 8.045 1.00 17.73 26 HIS D O 1
ATOM 1684 N N . LYS D 1 35 ? 9.579 1.798 6.129 1.00 17.90 27 LYS D N 1
ATOM 1685 C CA . LYS D 1 35 ? 10.629 2.579 6.836 1.00 17.29 27 LYS D CA 1
ATOM 1686 C C . LYS D 1 35 ? 10.082 3.780 7.566 1.00 17.36 27 LYS D C 1
ATOM 1687 O O . LYS D 1 35 ? 10.360 3.957 8.761 1.00 17.47 27 LYS D O 1
ATOM 1693 N N . PHE D 1 36 ? 9.323 4.605 6.844 1.00 16.50 28 PHE D N 1
ATOM 1694 C CA . PHE D 1 36 ? 8.778 5.830 7.411 1.00 17.74 28 PHE D CA 1
ATOM 1695 C C . PHE D 1 36 ? 7.860 5.651 8.615 1.00 15.75 28 PHE D C 1
ATOM 1696 O O . PHE D 1 36 ? 7.946 6.456 9.527 1.00 19.28 28 PHE D O 1
ATOM 1704 N N . HIS D 1 37 ? 6.987 4.637 8.569 1.00 15.39 29 HIS D N 1
ATOM 1705 C CA . HIS D 1 37 ? 6.142 4.242 9.719 1.00 15.41 29 HIS D CA 1
ATOM 1706 C C . HIS D 1 37 ? 7.024 4.204 10.971 1.00 13.71 29 HIS D C 1
ATOM 1707 O O . HIS D 1 37 ? 6.658 4.690 12.073 1.00 14.14 29 HIS D O 1
ATOM 1714 N N . GLN D 1 38 ? 8.224 3.606 10.807 1.00 13.92 30 GLN D N 1
ATOM 1715 C CA . GLN D 1 38 ? 9.102 3.380 11.972 1.00 14.89 30 GLN D CA 1
ATOM 1716 C C . GLN D 1 38 ? 9.426 4.703 12.618 1.00 14.13 30 GLN D C 1
ATOM 1717 O O . GLN D 1 38 ? 9.339 4.802 13.823 1.00 16.54 30 GLN D O 1
ATOM 1723 N N . LEU D 1 39 ? 9.630 5.708 11.767 1.00 14.35 31 LEU D N 1
ATOM 1724 C CA . LEU D 1 39 ? 9.908 7.090 12.153 1.00 13.42 31 LEU D CA 1
ATOM 1725 C C . LEU D 1 39 ? 8.687 7.851 12.679 1.00 12.69 31 LEU D C 1
ATOM 1726 O O . LEU D 1 39 ? 8.804 8.630 13.661 1.00 12.99 31 LEU D O 1
ATOM 1731 N N . GLU D 1 40 ? 7.551 7.636 12.022 1.00 13.30 32 GLU D N 1
ATOM 1732 C CA . GLU D 1 40 ? 6.304 8.360 12.335 1.00 13.62 32 GLU D CA 1
ATOM 1733 C C . GLU D 1 40 ? 5.930 8.108 13.794 1.00 13.33 32 GLU D C 1
ATOM 1734 O O . GLU D 1 40 ? 5.598 9.015 14.555 1.00 14.94 32 GLU D O 1
ATOM 1740 N N . ASN D 1 41 ? 6.027 6.829 14.155 1.00 13.23 33 ASN D N 1
ATOM 1741 C CA . ASN D 1 41 ? 5.837 6.311 15.486 1.00 14.15 33 ASN D CA 1
ATOM 1742 C C . ASN D 1 41 ? 6.863 6.786 16.510 1.00 15.10 33 ASN D C 1
ATOM 1743 O O . ASN D 1 41 ? 6.501 7.029 17.654 1.00 16.61 33 ASN D O 1
ATOM 1748 N N . ARG D 1 42 ? 8.111 6.968 16.098 1.00 16.49 34 ARG D N 1
ATOM 1749 C CA . ARG D 1 42 ? 9.080 7.486 17.047 1.00 16.53 34 ARG D CA 1
ATOM 1750 C C . ARG D 1 42 ? 8.670 8.916 17.395 1.00 16.04 34 ARG D C 1
ATOM 1751 O O . ARG D 1 42 ? 8.603 9.238 18.563 1.00 18.88 34 ARG D O 1
ATOM 1759 N N . LEU D 1 43 ? 8.345 9.722 16.370 1.00 16.20 35 LEU D N 1
ATOM 1760 C CA . LEU D 1 43 ? 7.782 11.066 16.535 1.00 16.17 35 LEU D CA 1
ATOM 1761 C C . LEU D 1 43 ? 6.555 11.038 17.418 1.00 16.13 35 LEU D C 1
ATOM 1762 O O . LEU D 1 43 ? 6.522 11.740 18.388 1.00 18.25 35 LEU D O 1
ATOM 1767 N N . ASP D 1 44 ? 5.552 10.238 17.044 1.00 15.86 36 ASP D N 1
ATOM 1768 C CA . ASP D 1 44 ? 4.338 10.045 17.874 1.00 16.47 36 ASP D CA 1
ATOM 1769 C C . ASP D 1 44 ? 4.766 9.911 19.372 1.00 15.46 36 ASP D C 1
ATOM 1770 O O . ASP D 1 44 ? 4.282 10.692 20.247 1.00 16.75 36 ASP D O 1
ATOM 1775 N N . LYS D 1 45 ? 5.655 8.950 19.668 1.00 15.31 37 LYS D N 1
ATOM 1776 C CA . LYS D 1 45 ? 6.032 8.569 21.060 1.00 15.62 37 LYS D CA 1
ATOM 1777 C C . LYS D 1 45 ? 6.746 9.719 21.782 1.00 16.04 37 LYS D C 1
ATOM 1778 O O . LYS D 1 45 ? 6.638 9.842 23.040 1.00 16.79 37 LYS D O 1
ATOM 1784 N N . LEU D 1 46 ? 7.466 10.544 20.998 1.00 16.91 38 LEU D N 1
ATOM 1785 C CA . LEU D 1 46 ? 8.081 11.796 21.449 1.00 18.62 38 LEU D CA 1
ATOM 1786 C C . LEU D 1 46 ? 7.079 12.896 21.712 1.00 18.24 38 LEU D C 1
ATOM 1787 O O . LEU D 1 46 ? 7.202 13.658 22.679 1.00 18.46 38 LEU D O 1
ATOM 1792 N N . GLU D 1 47 ? 6.044 12.928 20.884 1.00 18.35 39 GLU D N 1
ATOM 1793 C CA . GLU D 1 47 ? 4.998 13.904 21.045 1.00 20.37 39 GLU D CA 1
ATOM 1794 C C . GLU D 1 47 ? 4.253 13.597 22.324 1.00 19.60 39 GLU D C 1
ATOM 1795 O O . GLU D 1 47 ? 3.956 14.484 23.147 1.00 21.03 39 GLU D O 1
ATOM 1801 N N . LYS D 1 48 ? 4.057 12.298 22.531 1.00 20.40 40 LYS D N 1
ATOM 1802 C CA . LYS D 1 48 ? 3.369 11.767 23.700 1.00 20.83 40 LYS D CA 1
ATOM 1803 C C . LYS D 1 48 ? 4.085 12.140 24.965 1.00 20.27 40 LYS D C 1
ATOM 1804 O O . LYS D 1 48 ? 3.464 12.655 25.898 1.00 21.66 40 LYS D O 1
ATOM 1810 N N . ARG D 1 49 ? 5.396 11.899 24.972 1.00 20.23 41 ARG D N 1
ATOM 1811 C CA . ARG D 1 49 ? 6.253 12.094 26.133 1.00 19.99 41 ARG D CA 1
ATOM 1812 C C . ARG D 1 49 ? 6.223 13.568 26.507 1.00 20.40 41 ARG D C 1
ATOM 1813 O O . ARG D 1 49 ? 6.225 13.906 27.710 1.00 21.47 41 ARG D O 1
ATOM 1821 N N . LEU D 1 50 ? 6.129 14.424 25.480 1.00 20.36 42 LEU D N 1
ATOM 1822 C CA . LEU D 1 50 ? 6.160 15.870 25.662 1.00 21.02 42 LEU D CA 1
ATOM 1823 C C . LEU D 1 50 ? 4.914 16.328 26.376 1.00 21.33 42 LEU D C 1
ATOM 1824 O O . LEU D 1 50 ? 5.000 17.035 27.387 1.00 22.79 42 LEU D O 1
ATOM 1829 N N . LEU D 1 51 ? 3.756 15.946 25.835 1.00 21.75 43 LEU D N 1
ATOM 1830 C CA . LEU D 1 51 ? 2.478 16.300 26.434 1.00 21.65 43 LEU D CA 1
ATOM 1831 C C . LEU D 1 51 ? 2.358 15.676 27.835 1.00 21.91 43 LEU D C 1
ATOM 1832 O O . LEU D 1 51 ? 1.625 16.181 28.661 1.00 23.64 43 LEU D O 1
ATOM 1837 N N . LYS D 1 52 ? 3.090 14.585 28.082 1.00 22.71 44 LYS D N 1
ATOM 1838 C CA . LYS D 1 52 ? 3.207 13.992 29.397 1.00 23.85 44 LYS D CA 1
ATOM 1839 C C . LYS D 1 52 ? 4.036 14.939 30.267 1.00 24.17 44 LYS D C 1
ATOM 1840 O O . LYS D 1 52 ? 3.479 15.541 31.195 1.00 25.42 44 LYS D O 1
ATOM 1846 N N . LEU D 1 53 ? 5.320 15.125 29.923 1.00 25.12 45 LEU D N 1
ATOM 1847 C CA . LEU D 1 53 ? 6.234 16.078 30.613 1.00 25.57 45 LEU D CA 1
ATOM 1848 C C . LEU D 1 53 ? 5.524 17.363 31.022 1.00 26.31 45 LEU D C 1
ATOM 1849 O O . LEU D 1 53 ? 5.758 17.874 32.129 1.00 27.03 45 LEU D O 1
ATOM 1854 N N . LEU D 1 54 ? 4.643 17.861 30.157 1.00 27.08 46 LEU D N 1
ATOM 1855 C CA . LEU D 1 54 ? 3.861 19.050 30.474 1.00 27.37 46 LEU D CA 1
ATOM 1856 C C . LEU D 1 54 ? 2.717 18.706 31.430 1.00 28.12 46 LEU D C 1
ATOM 1857 O O . LEU D 1 54 ? 2.829 18.896 32.637 1.00 29.07 46 LEU D O 1
ATOM 1862 N N . HIS E 1 4 ? 18.245 -8.215 -38.189 1.00 22.98 -4 HIS E N 1
ATOM 1863 C CA . HIS E 1 4 ? 16.940 -8.780 -38.637 1.00 22.85 -4 HIS E CA 1
ATOM 1864 C C . HIS E 1 4 ? 15.762 -8.128 -37.885 1.00 22.65 -4 HIS E C 1
ATOM 1865 O O . HIS E 1 4 ? 15.922 -7.129 -37.150 1.00 23.44 -4 HIS E O 1
ATOM 1872 N N . THR E 1 5 ? 14.575 -8.689 -38.075 1.00 23.54 -3 THR E N 1
ATOM 1873 C CA . THR E 1 5 ? 13.441 -8.396 -37.196 1.00 23.61 -3 THR E CA 1
ATOM 1874 C C . THR E 1 5 ? 13.802 -8.615 -35.716 1.00 23.41 -3 THR E C 1
ATOM 1875 O O . THR E 1 5 ? 13.310 -7.892 -34.854 1.00 23.36 -3 THR E O 1
ATOM 1879 N N . LEU E 1 6 ? 14.650 -9.607 -35.427 1.00 23.44 -2 LEU E N 1
ATOM 1880 C CA . LEU E 1 6 ? 14.963 -9.970 -34.056 1.00 23.09 -2 LEU E CA 1
ATOM 1881 C C . LEU E 1 6 ? 15.803 -8.878 -33.443 1.00 23.16 -2 LEU E C 1
ATOM 1882 O O . LEU E 1 6 ? 15.451 -8.393 -32.370 1.00 23.82 -2 LEU E O 1
ATOM 1887 N N . LYS E 1 7 ? 16.890 -8.497 -34.139 1.00 23.02 -1 LYS E N 1
ATOM 1888 C CA . LYS E 1 7 ? 17.769 -7.377 -33.769 1.00 22.96 -1 LYS E CA 1
ATOM 1889 C C . LYS E 1 7 ? 16.884 -6.151 -33.545 1.00 22.77 -1 LYS E C 1
ATOM 1890 O O . LYS E 1 7 ? 17.047 -5.401 -32.571 1.00 22.61 -1 LYS E O 1
ATOM 1896 N N . THR E 1 8 ? 15.925 -5.976 -34.447 1.00 22.03 0 THR E N 1
ATOM 1897 C CA . THR E 1 8 ? 14.984 -4.866 -34.370 1.00 21.46 0 THR E CA 1
ATOM 1898 C C . THR E 1 8 ? 14.012 -5.010 -33.158 1.00 20.33 0 THR E C 1
ATOM 1899 O O . THR E 1 8 ? 13.763 -4.041 -32.447 1.00 22.06 0 THR E O 1
ATOM 1903 N N . ALA E 1 9 ? 13.490 -6.213 -32.900 1.00 19.39 1 ALA E N 1
ATOM 1904 C CA . ALA E 1 9 ? 12.707 -6.460 -31.667 1.00 17.91 1 ALA E CA 1
ATOM 1905 C C . ALA E 1 9 ? 13.489 -6.077 -30.396 1.00 17.73 1 ALA E C 1
ATOM 1906 O O . ALA E 1 9 ? 12.957 -5.495 -29.411 1.00 17.21 1 ALA E O 1
ATOM 1908 N N . ASN E 1 10 ? 14.752 -6.473 -30.402 1.00 17.68 2 ASN E N 1
ATOM 1909 C CA . ASN E 1 10 ? 15.606 -6.351 -29.221 1.00 18.97 2 ASN E CA 1
ATOM 1910 C C . ASN E 1 10 ? 15.994 -4.916 -28.898 1.00 18.14 2 ASN E C 1
ATOM 1911 O O . ASN E 1 10 ? 16.053 -4.526 -27.726 1.00 20.21 2 ASN E O 1
ATOM 1916 N N . SER E 1 11 ? 16.259 -4.146 -29.954 1.00 18.48 3 SER E N 1
ATOM 1917 C CA . SER E 1 11 ? 16.599 -2.734 -29.837 1.00 18.64 3 SER E CA 1
ATOM 1918 C C . SER E 1 11 ? 15.457 -1.920 -29.197 1.00 17.38 3 SER E C 1
ATOM 1919 O O . SER E 1 11 ? 15.694 -1.070 -28.334 1.00 18.29 3 SER E O 1
ATOM 1922 N N . TYR E 1 12 ? 14.235 -2.166 -29.664 1.00 16.94 4 TYR E N 1
ATOM 1923 C CA . TYR E 1 12 ? 13.015 -1.579 -29.125 1.00 15.82 4 TYR E CA 1
ATOM 1924 C C . TYR E 1 12 ? 12.921 -1.817 -27.612 1.00 14.69 4 TYR E C 1
ATOM 1925 O O . TYR E 1 12 ? 12.695 -0.888 -26.812 1.00 15.99 4 TYR E O 1
ATOM 1934 N N . THR E 1 13 ? 13.087 -3.085 -27.229 1.00 14.21 5 THR E N 1
ATOM 1935 C CA . THR E 1 13 ? 13.101 -3.540 -25.834 1.00 13.73 5 THR E CA 1
ATOM 1936 C C . THR E 1 13 ? 14.174 -2.881 -24.942 1.00 13.96 5 THR E C 1
ATOM 1937 O O . THR E 1 13 ? 13.893 -2.577 -23.785 1.00 13.47 5 THR E O 1
ATOM 1941 N N . ASP E 1 14 ? 15.395 -2.713 -25.475 1.00 14.72 6 ASP E N 1
ATOM 1942 C CA . ASP E 1 14 ? 16.485 -2.097 -24.742 1.00 15.72 6 ASP E CA 1
ATOM 1943 C C . ASP E 1 14 ? 16.065 -0.647 -24.493 1.00 14.29 6 ASP E C 1
ATOM 1944 O O . ASP E 1 14 ? 16.184 -0.161 -23.382 1.00 17.69 6 ASP E O 1
ATOM 1949 N N . VAL E 1 15 ? 15.458 -0.011 -25.505 1.00 14.50 7 VAL E N 1
ATOM 1950 C CA . VAL E 1 15 ? 15.137 1.388 -25.387 1.00 15.19 7 VAL E CA 1
ATOM 1951 C C . VAL E 1 15 ? 13.958 1.487 -24.418 1.00 14.70 7 VAL E C 1
ATOM 1952 O O . VAL E 1 15 ? 13.913 2.389 -23.613 1.00 17.97 7 VAL E O 1
ATOM 1956 N N . THR E 1 16 ? 12.992 0.582 -24.565 1.00 16.10 8 THR E N 1
ATOM 1957 C CA . THR E 1 16 ? 11.798 0.608 -23.721 1.00 14.88 8 THR E CA 1
ATOM 1958 C C . THR E 1 16 ? 12.113 0.316 -22.226 1.00 15.06 8 THR E C 1
ATOM 1959 O O . THR E 1 16 ? 11.702 1.079 -21.282 1.00 15.77 8 THR E O 1
ATOM 1963 N N . VAL E 1 17 ? 12.875 -0.761 -22.006 1.00 14.53 9 VAL E N 1
ATOM 1964 C CA . VAL E 1 17 ? 13.315 -1.170 -20.638 1.00 14.28 9 VAL E CA 1
ATOM 1965 C C . VAL E 1 17 ? 14.152 -0.090 -19.920 1.00 13.50 9 VAL E C 1
ATOM 1966 O O . VAL E 1 17 ? 13.932 0.203 -18.722 1.00 14.39 9 VAL E O 1
ATOM 1970 N N . SER E 1 18 ? 15.086 0.519 -20.660 1.00 15.36 10 SER E N 1
ATOM 1971 C CA . SER E 1 18 ? 15.934 1.596 -20.112 1.00 15.78 10 SER E CA 1
ATOM 1972 C C . SER E 1 18 ? 15.065 2.786 -19.647 1.00 15.24 10 SER E C 1
ATOM 1973 O O . SER E 1 18 ? 15.227 3.313 -18.547 1.00 15.86 10 SER E O 1
ATOM 1976 N N . ASN E 1 19 ? 14.098 3.157 -20.454 1.00 16.40 11 ASN E N 1
ATOM 1977 C CA . ASN E 1 19 ? 13.260 4.262 -20.051 1.00 15.98 11 ASN E CA 1
ATOM 1978 C C . ASN E 1 19 ? 12.337 3.902 -18.882 1.00 15.68 11 ASN E C 1
ATOM 1979 O O . ASN E 1 19 ? 12.045 4.744 -18.016 1.00 18.18 11 ASN E O 1
ATOM 1984 N N . SER E 1 20 ? 11.977 2.613 -18.821 1.00 13.29 12 SER E N 1
ATOM 1985 C CA . SER E 1 20 ? 11.106 2.099 -17.754 1.00 13.95 12 SER E CA 1
ATOM 1986 C C . SER E 1 20 ? 11.821 2.199 -16.379 1.00 12.14 12 SER E C 1
ATOM 1987 O O . SER E 1 20 ? 11.253 2.599 -15.353 1.00 13.00 12 SER E O 1
ATOM 1990 N N . THR E 1 21 ? 13.125 1.912 -16.369 1.00 12.48 13 THR E N 1
ATOM 1991 C CA . THR E 1 21 ? 13.878 2.019 -15.104 1.00 12.76 13 THR E CA 1
ATOM 1992 C C . THR E 1 21 ? 13.959 3.443 -14.536 1.00 12.84 13 THR E C 1
ATOM 1993 O O . THR E 1 21 ? 13.749 3.637 -13.315 1.00 13.89 13 THR E O 1
ATOM 1997 N N . LYS E 1 22 ? 14.230 4.406 -15.413 1.00 14.66 14 LYS E N 1
ATOM 1998 C CA . LYS E 1 22 ? 14.322 5.827 -15.030 1.00 15.01 14 LYS E CA 1
ATOM 1999 C C . LYS E 1 22 ? 12.955 6.269 -14.539 1.00 15.59 14 LYS E C 1
ATOM 2000 O O . LYS E 1 22 ? 12.861 6.930 -13.518 1.00 17.28 14 LYS E O 1
ATOM 2006 N N . LYS E 1 23 ? 11.900 5.830 -15.234 1.00 14.48 15 LYS E N 1
ATOM 2007 C CA . LYS E 1 23 ? 10.534 6.055 -14.761 1.00 14.05 15 LYS E CA 1
ATOM 2008 C C . LYS E 1 23 ? 10.267 5.461 -13.396 1.00 12.55 15 LYS E C 1
ATOM 2009 O O . LYS E 1 23 ? 9.701 6.111 -12.514 1.00 15.33 15 LYS E O 1
ATOM 2015 N N . ALA E 1 24 ? 10.648 4.211 -13.172 1.00 12.46 16 ALA E N 1
ATOM 2016 C CA . ALA E 1 24 ? 10.224 3.655 -11.904 1.00 12.13 16 ALA E CA 1
ATOM 2017 C C . ALA E 1 24 ? 10.971 4.412 -10.754 1.00 12.26 16 ALA E C 1
ATOM 2018 O O . ALA E 1 24 ? 10.394 4.717 -9.696 1.00 12.52 16 ALA E O 1
ATOM 2020 N N . ILE E 1 25 ? 12.257 4.721 -10.992 1.00 12.80 17 ILE E N 1
ATOM 2021 C CA . ILE E 1 25 ? 13.096 5.313 -9.955 1.00 13.72 17 ILE E CA 1
ATOM 2022 C C . ILE E 1 25 ? 12.593 6.671 -9.632 1.00 13.29 17 ILE E C 1
ATOM 2023 O O . ILE E 1 25 ? 12.288 6.904 -8.491 1.00 13.97 17 ILE E O 1
ATOM 2028 N N . ARG E 1 26 ? 12.392 7.474 -10.686 1.00 14.27 18 ARG E N 1
ATOM 2029 C CA . ARG E 1 26 ? 11.862 8.857 -10.613 1.00 16.16 18 ARG E CA 1
ATOM 2030 C C . ARG E 1 26 ? 10.575 8.980 -9.823 1.00 15.87 18 ARG E C 1
ATOM 2031 O O . ARG E 1 26 ? 10.465 9.827 -8.938 1.00 16.72 18 ARG E O 1
ATOM 2039 N N . GLU E 1 27 ? 9.564 8.178 -10.166 1.00 16.54 19 GLU E N 1
ATOM 2040 C CA . GLU E 1 27 ? 8.286 8.298 -9.465 1.00 15.99 19 GLU E CA 1
ATOM 2041 C C . GLU E 1 27 ? 8.346 7.717 -8.035 1.00 14.86 19 GLU E C 1
ATOM 2042 O O . GLU E 1 27 ? 7.674 8.247 -7.126 1.00 16.55 19 GLU E O 1
ATOM 2048 N N . SER E 1 28 ? 9.194 6.690 -7.832 1.00 14.82 20 SER E N 1
ATOM 2049 C CA . SER E 1 28 ? 9.424 6.062 -6.499 1.00 14.02 20 SER E CA 1
ATOM 2050 C C . SER E 1 28 ? 10.051 7.034 -5.527 1.00 13.33 20 SER E C 1
ATOM 2051 O O . SER E 1 28 ? 9.650 7.115 -4.353 1.00 12.60 20 SER E O 1
ATOM 2054 N N . ASN E 1 29 ? 11.062 7.754 -6.034 1.00 14.65 21 ASN E N 1
ATOM 2055 C CA . ASN E 1 29 ? 11.805 8.738 -5.257 1.00 14.77 21 ASN E CA 1
ATOM 2056 C C . ASN E 1 29 ? 10.889 9.917 -4.967 1.00 15.14 21 ASN E C 1
ATOM 2057 O O . ASN E 1 29 ? 10.891 10.432 -3.826 1.00 15.80 21 ASN E O 1
ATOM 2062 N N . GLN E 1 30 ? 10.049 10.258 -5.969 1.00 15.25 22 GLN E N 1
ATOM 2063 C CA . GLN E 1 30 ? 9.006 11.265 -5.792 1.00 14.24 22 GLN E CA 1
ATOM 2064 C C . GLN E 1 30 ? 8.075 10.934 -4.640 1.00 13.91 22 GLN E C 1
ATOM 2065 O O . GLN E 1 30 ? 7.706 11.824 -3.902 1.00 16.49 22 GLN E O 1
ATOM 2071 N N . TYR E 1 31 ? 7.680 9.662 -4.513 1.00 13.14 23 TYR E N 1
ATOM 2072 C CA . TYR E 1 31 ? 6.776 9.191 -3.470 1.00 12.62 23 TYR E CA 1
ATOM 2073 C C . TYR E 1 31 ? 7.495 9.344 -2.097 1.00 11.02 23 TYR E C 1
ATOM 2074 O O . TYR E 1 31 ? 6.914 9.717 -1.017 1.00 10.62 23 TYR E O 1
ATOM 2083 N N . THR E 1 32 ? 8.797 9.042 -2.119 1.00 11.19 24 THR E N 1
ATOM 2084 C CA . THR E 1 32 ? 9.624 9.175 -0.926 1.00 12.79 24 THR E CA 1
ATOM 2085 C C . THR E 1 32 ? 9.757 10.618 -0.460 1.00 13.20 24 THR E C 1
ATOM 2086 O O . THR E 1 32 ? 9.734 10.847 0.752 1.00 14.22 24 THR E O 1
ATOM 2090 N N . ASP E 1 33 ? 9.927 11.545 -1.423 1.00 15.72 25 ASP E N 1
ATOM 2091 C CA . ASP E 1 33 ? 10.253 12.982 -1.154 1.00 16.30 25 ASP E CA 1
ATOM 2092 C C . ASP E 1 33 ? 9.028 13.669 -0.540 1.00 16.36 25 ASP E C 1
ATOM 2093 O O . ASP E 1 33 ? 9.181 14.506 0.380 1.00 17.20 25 ASP E O 1
ATOM 2098 N N . HIS E 1 34 ? 7.836 13.313 -1.061 1.00 16.57 26 HIS E N 1
ATOM 2099 C CA A HIS E 1 34 ? 6.543 13.686 -0.433 0.50 15.35 26 HIS E CA 1
ATOM 2100 C CA B HIS E 1 34 ? 6.555 13.711 -0.428 0.50 15.18 26 HIS E CA 1
ATOM 2101 C C . HIS E 1 34 ? 6.460 13.250 1.033 1.00 15.53 26 HIS E C 1
ATOM 2102 O O . HIS E 1 34 ? 6.330 14.061 1.902 1.00 18.29 26 HIS E O 1
ATOM 2115 N N . LYS E 1 35 ? 6.533 11.948 1.306 1.00 15.70 27 LYS E N 1
ATOM 2116 C CA . LYS E 1 35 ? 6.515 11.520 2.701 1.00 15.06 27 LYS E CA 1
ATOM 2117 C C . LYS E 1 35 ? 7.627 12.217 3.539 1.00 15.04 27 LYS E C 1
ATOM 2118 O O . LYS E 1 35 ? 7.396 12.538 4.693 1.00 16.64 27 LYS E O 1
ATOM 2124 N N . PHE E 1 36 ? 8.801 12.496 2.959 1.00 16.25 28 PHE E N 1
ATOM 2125 C CA . PHE E 1 36 ? 9.933 13.028 3.754 1.00 16.82 28 PHE E CA 1
ATOM 2126 C C . PHE E 1 36 ? 9.608 14.477 4.097 1.00 16.50 28 PHE E C 1
ATOM 2127 O O . PHE E 1 36 ? 9.784 14.913 5.260 1.00 17.87 28 PHE E O 1
ATOM 2135 N N . HIS E 1 37 ? 9.065 15.195 3.115 1.00 17.93 29 HIS E N 1
ATOM 2136 C CA . HIS E 1 37 ? 8.689 16.593 3.327 1.00 19.33 29 HIS E CA 1
ATOM 2137 C C . HIS E 1 37 ? 7.583 16.756 4.343 1.00 19.36 29 HIS E C 1
ATOM 2138 O O . HIS E 1 37 ? 7.519 17.787 5.023 1.00 21.14 29 HIS E O 1
ATOM 2145 N N . GLN E 1 38 ? 6.701 15.754 4.445 1.00 19.71 30 GLN E N 1
ATOM 2146 C CA . GLN E 1 38 ? 5.602 15.798 5.393 1.00 19.27 30 GLN E CA 1
ATOM 2147 C C . GLN E 1 38 ? 6.156 15.562 6.797 1.00 18.54 30 GLN E C 1
ATOM 2148 O O . GLN E 1 38 ? 5.749 16.215 7.772 1.00 18.95 30 GLN E O 1
ATOM 2154 N N . LEU E 1 39 ? 7.081 14.613 6.908 1.00 18.02 31 LEU E N 1
ATOM 2155 C CA . LEU E 1 39 ? 7.584 14.272 8.229 1.00 19.50 31 LEU E CA 1
ATOM 2156 C C . LEU E 1 39 ? 8.467 15.399 8.757 1.00 19.94 31 LEU E C 1
ATOM 2157 O O . LEU E 1 39 ? 8.377 15.813 9.942 1.00 19.61 31 LEU E O 1
ATOM 2162 N N . GLU E 1 40 ? 9.291 15.935 7.863 1.00 21.00 32 GLU E N 1
ATOM 2163 C CA . GLU E 1 40 ? 10.201 17.016 8.227 1.00 22.47 32 GLU E CA 1
ATOM 2164 C C . GLU E 1 40 ? 9.427 18.210 8.757 1.00 22.11 32 GLU E C 1
ATOM 2165 O O . GLU E 1 40 ? 9.901 18.846 9.696 1.00 23.12 32 GLU E O 1
ATOM 2171 N N . ASN E 1 41 ? 8.272 18.531 8.152 1.00 21.61 33 ASN E N 1
ATOM 2172 C CA . ASN E 1 41 ? 7.423 19.620 8.673 1.00 20.92 33 ASN E CA 1
ATOM 2173 C C . ASN E 1 41 ? 6.906 19.293 10.077 1.00 20.24 33 ASN E C 1
ATOM 2174 O O . ASN E 1 41 ? 6.844 20.173 10.947 1.00 20.68 33 ASN E O 1
ATOM 2179 N N . ARG E 1 42 ? 6.541 18.025 10.286 1.00 20.28 34 ARG E N 1
ATOM 2180 C CA . ARG E 1 42 ? 6.008 17.544 11.571 1.00 20.39 34 ARG E CA 1
ATOM 2181 C C . ARG E 1 42 ? 7.073 17.781 12.646 1.00 19.79 34 ARG E C 1
ATOM 2182 O O . ARG E 1 42 ? 6.757 18.126 13.780 1.00 22.69 34 ARG E O 1
ATOM 2190 N N . LEU E 1 43 ? 8.328 17.621 12.209 1.00 19.78 35 LEU E N 1
ATOM 2191 C CA . LEU E 1 43 ? 9.536 17.568 13.025 1.00 19.58 35 LEU E CA 1
ATOM 2192 C C . LEU E 1 43 ? 9.991 18.988 13.347 1.00 19.19 35 LEU E C 1
ATOM 2193 O O . LEU E 1 43 ? 10.438 19.261 14.479 1.00 20.91 35 LEU E O 1
ATOM 2198 N N . ASP E 1 44 ? 9.879 19.866 12.350 1.00 20.66 36 ASP E N 1
ATOM 2199 C CA . ASP E 1 44 ? 9.912 21.330 12.529 1.00 21.20 36 ASP E CA 1
ATOM 2200 C C . ASP E 1 44 ? 8.934 21.891 13.565 1.00 21.68 36 ASP E C 1
ATOM 2201 O O . ASP E 1 44 ? 9.361 22.674 14.412 1.00 22.23 36 ASP E O 1
ATOM 2206 N N . LYS E 1 45 ? 7.636 21.544 13.496 1.00 21.60 37 LYS E N 1
ATOM 2207 C CA . LYS E 1 45 ? 6.680 22.119 14.470 1.00 21.93 37 LYS E CA 1
ATOM 2208 C C . LYS E 1 45 ? 7.172 21.874 15.888 1.00 21.99 37 LYS E C 1
ATOM 2209 O O . LYS E 1 45 ? 7.337 22.804 16.663 1.00 23.28 37 LYS E O 1
ATOM 2215 N N . LEU E 1 46 ? 7.439 20.604 16.184 1.00 22.70 38 LEU E N 1
ATOM 2216 C CA . LEU E 1 46 ? 7.820 20.134 17.520 1.00 22.90 38 LEU E CA 1
ATOM 2217 C C . LEU E 1 46 ? 9.179 20.598 18.036 1.00 22.80 38 LEU E C 1
ATOM 2218 O O . LEU E 1 46 ? 9.293 20.986 19.219 1.00 23.58 38 LEU E O 1
ATOM 2223 N N . GLU E 1 47 ? 10.194 20.554 17.175 1.00 23.25 39 GLU E N 1
ATOM 2224 C CA . GLU E 1 47 ? 11.508 21.097 17.500 1.00 23.99 39 GLU E CA 1
ATOM 2225 C C . GLU E 1 47 ? 11.348 22.537 17.983 1.00 23.90 39 GLU E C 1
ATOM 2226 O O . GLU E 1 47 ? 11.977 22.950 18.958 1.00 24.61 39 GLU E O 1
ATOM 2232 N N . LYS E 1 48 ? 10.483 23.273 17.292 1.00 23.55 40 LYS E N 1
ATOM 2233 C CA . LYS E 1 48 ? 10.243 24.661 17.606 1.00 24.23 40 LYS E CA 1
ATOM 2234 C C . LYS E 1 48 ? 9.555 24.759 18.951 1.00 24.81 40 LYS E C 1
ATOM 2235 O O . LYS E 1 48 ? 9.847 25.681 19.730 1.00 25.47 40 LYS E O 1
ATOM 2241 N N . ARG E 1 49 ? 8.676 23.798 19.248 1.00 24.91 41 ARG E N 1
ATOM 2242 C CA . ARG E 1 49 ? 8.017 23.791 20.554 1.00 26.39 41 ARG E CA 1
ATOM 2243 C C . ARG E 1 49 ? 9.018 23.515 21.681 1.00 26.44 41 ARG E C 1
ATOM 2244 O O . ARG E 1 49 ? 8.860 24.011 22.795 1.00 27.69 41 ARG E O 1
ATOM 2252 N N . LEU E 1 50 ? 10.060 22.737 21.389 1.00 26.94 42 LEU E N 1
ATOM 2253 C CA . LEU E 1 50 ? 11.029 22.377 22.417 1.00 26.58 42 LEU E CA 1
ATOM 2254 C C . LEU E 1 50 ? 12.030 23.490 22.756 1.00 27.19 42 LEU E C 1
ATOM 2255 O O . LEU E 1 50 ? 12.268 23.761 23.939 1.00 27.57 42 LEU E O 1
ATOM 2260 N N . LEU E 1 51 ? 12.593 24.127 21.729 1.00 26.88 43 LEU E N 1
ATOM 2261 C CA . LEU E 1 51 ? 13.509 25.266 21.892 1.00 26.06 43 LEU E CA 1
ATOM 2262 C C . LEU E 1 51 ? 12.858 26.364 22.722 1.00 26.07 43 LEU E C 1
ATOM 2263 O O . LEU E 1 51 ? 13.490 26.944 23.621 1.00 26.24 43 LEU E O 1
ATOM 2268 N N . LYS E 1 52 ? 11.583 26.616 22.461 1.00 26.33 44 LYS E N 1
ATOM 2269 C CA . LYS E 1 52 ? 10.836 27.544 23.286 1.00 25.92 44 LYS E CA 1
ATOM 2270 C C . LYS E 1 52 ? 10.786 27.070 24.750 1.00 25.69 44 LYS E C 1
ATOM 2271 O O . LYS E 1 52 ? 11.193 27.804 25.643 1.00 26.48 44 LYS E O 1
ATOM 2277 N N . LEU E 1 53 ? 10.331 25.836 24.985 1.00 25.53 45 LEU E N 1
ATOM 2278 C CA . LEU E 1 53 ? 10.255 25.282 26.338 1.00 25.29 45 LEU E CA 1
ATOM 2279 C C . LEU E 1 53 ? 11.623 25.222 27.008 1.00 25.61 45 LEU E C 1
ATOM 2280 O O . LEU E 1 53 ? 11.719 25.439 28.230 1.00 26.77 45 LEU E O 1
ATOM 2285 N N . LEU E 1 54 ? 12.661 24.949 26.211 1.00 26.08 46 LEU E N 1
ATOM 2286 C CA . LEU E 1 54 ? 14.048 24.866 26.689 1.00 26.17 46 LEU E CA 1
ATOM 2287 C C . LEU E 1 54 ? 14.591 26.217 27.156 1.00 26.27 46 LEU E C 1
ATOM 2288 O O . LEU E 1 54 ? 15.298 26.283 28.164 1.00 26.75 46 LEU E O 1
ATOM 2293 N N . ALA E 1 55 ? 14.234 27.283 26.440 1.00 26.31 47 ALA E N 1
ATOM 2294 C CA . ALA E 1 55 ? 14.751 28.625 26.727 1.00 26.60 47 ALA E CA 1
ATOM 2295 C C . ALA E 1 55 ? 14.027 29.327 27.876 1.00 26.81 47 ALA E C 1
ATOM 2296 O O . ALA E 1 55 ? 14.665 30.007 28.686 1.00 26.99 47 ALA E O 1
ATOM 2298 N N . SER E 1 56 ? 12.710 29.154 27.967 1.00 26.98 48 SER E N 1
ATOM 2299 C CA . SER E 1 56 ? 11.940 29.767 29.048 1.00 27.38 48 SER E CA 1
ATOM 2300 C C . SER E 1 56 ? 12.186 29.074 30.400 1.00 27.68 48 SER E C 1
ATOM 2301 O O . SER E 1 56 ? 12.184 29.717 31.447 1.00 27.82 48 SER E O 1
ATOM 2304 N N . SER E 1 57 ? 12.410 27.764 30.371 1.00 28.22 49 SER E N 1
ATOM 2305 C CA . SER E 1 57 ? 12.745 27.056 31.600 1.00 28.65 49 SER E CA 1
ATOM 2306 C C . SER E 1 57 ? 14.205 27.268 31.995 1.00 28.94 49 SER E C 1
ATOM 2307 O O . SER E 1 57 ? 14.520 27.375 33.185 1.00 29.70 49 SER E O 1
ATOM 2310 N N . ALA E 1 58 ? 15.085 27.349 31.000 1.00 29.22 50 ALA E N 1
ATOM 2311 C CA . ALA E 1 58 ? 16.488 27.730 31.230 1.00 29.66 50 ALA E CA 1
ATOM 2312 C C . ALA E 1 58 ? 16.572 29.142 31.806 1.00 29.76 50 ALA E C 1
ATOM 2313 O O . ALA E 1 58 ? 17.468 29.449 32.608 1.00 30.60 50 ALA E O 1
ATOM 2315 N N . ALA E 1 59 ? 15.633 29.994 31.400 1.00 30.08 51 ALA E N 1
ATOM 2316 C CA . ALA E 1 59 ? 15.554 31.368 31.879 1.00 30.33 51 ALA E CA 1
ATOM 2317 C C . ALA E 1 59 ? 15.013 31.455 33.314 1.00 30.86 51 ALA E C 1
ATOM 2318 O O . ALA E 1 59 ? 15.519 32.261 34.113 1.00 31.23 51 ALA E O 1
ATOM 2320 N N . LEU E 1 60 ? 14.011 30.635 33.652 1.00 31.42 52 LEU E N 1
ATOM 2321 C CA . LEU E 1 60 ? 13.499 30.575 35.035 1.00 31.86 52 LEU E CA 1
ATOM 2322 C C . LEU E 1 60 ? 14.491 29.954 36.032 1.00 32.14 52 LEU E C 1
ATOM 2323 O O . LEU E 1 60 ? 14.400 30.194 37.246 1.00 32.37 52 LEU E O 1
ATOM 2328 N N . ASN E 1 61 ? 15.425 29.157 35.502 1.00 32.71 53 ASN E N 1
ATOM 2329 C CA . ASN E 1 61 ? 16.564 28.602 36.248 1.00 32.92 53 ASN E CA 1
ATOM 2330 C C . ASN E 1 61 ? 17.652 29.638 36.563 1.00 33.05 53 ASN E C 1
ATOM 2331 O O . ASN E 1 61 ? 18.375 29.527 37.565 1.00 33.38 53 ASN E O 1
ATOM 2336 N N . SER E 1 62 ? 17.772 30.630 35.688 1.00 33.33 54 SER E N 1
ATOM 2337 C CA . SER E 1 62 ? 18.753 31.705 35.839 1.00 33.42 54 SER E CA 1
ATOM 2338 C C . SER E 1 62 ? 18.190 32.878 36.647 1.00 33.40 54 SER E C 1
ATOM 2339 O O . SER E 1 62 ? 18.921 33.548 37.379 1.00 33.76 54 SER E O 1
ATOM 2341 N N . LEU E 1 63 ? 16.890 33.129 36.526 1.00 33.18 55 LEU E N 1
ATOM 2342 C CA . LEU E 1 63 ? 16.251 34.152 37.351 1.00 32.88 55 LEU E CA 1
ATOM 2343 C C . LEU E 1 63 ? 16.323 33.794 38.840 1.00 32.75 55 LEU E C 1
ATOM 2344 O O . LEU E 1 63 ? 16.673 34.632 39.681 1.00 33.23 55 LEU E O 1
ATOM 2349 N N . PHE E 1 64 ? 16.037 32.536 39.158 1.00 33.13 56 PHE E N 1
ATOM 2350 C CA . PHE E 1 64 ? 16.185 32.061 40.531 1.00 32.91 56 PHE E CA 1
ATOM 2351 C C . PHE E 1 64 ? 17.516 31.333 40.699 1.00 33.08 56 PHE E C 1
ATOM 2352 O O . PHE E 1 64 ? 18.394 31.800 41.432 1.00 33.86 56 PHE E O 1
ATOM 2354 N N . HIS F 1 4 ? 9.769 -18.862 -34.149 1.00 28.23 -4 HIS F N 1
ATOM 2355 C CA . HIS F 1 4 ? 11.209 -18.844 -33.729 1.00 27.74 -4 HIS F CA 1
ATOM 2356 C C . HIS F 1 4 ? 11.688 -17.466 -33.257 1.00 27.29 -4 HIS F C 1
ATOM 2357 O O . HIS F 1 4 ? 12.432 -17.357 -32.272 1.00 28.06 -4 HIS F O 1
ATOM 2359 N N . THR F 1 5 ? 11.260 -16.424 -33.964 1.00 27.57 -3 THR F N 1
ATOM 2360 C CA . THR F 1 5 ? 11.694 -15.063 -33.671 1.00 26.91 -3 THR F CA 1
ATOM 2361 C C . THR F 1 5 ? 10.860 -14.499 -32.532 1.00 26.19 -3 THR F C 1
ATOM 2362 O O . THR F 1 5 ? 11.423 -14.071 -31.519 1.00 26.35 -3 THR F O 1
ATOM 2366 N N . LEU F 1 6 ? 9.534 -14.524 -32.686 1.00 25.82 -2 LEU F N 1
ATOM 2367 C CA . LEU F 1 6 ? 8.644 -14.020 -31.651 1.00 26.25 -2 LEU F CA 1
ATOM 2368 C C . LEU F 1 6 ? 9.038 -14.565 -30.257 1.00 25.86 -2 LEU F C 1
ATOM 2369 O O . LEU F 1 6 ? 9.314 -13.764 -29.355 1.00 26.09 -2 LEU F O 1
ATOM 2374 N N . LYS F 1 7 ? 9.130 -15.898 -30.101 1.00 25.00 -1 LYS F N 1
ATOM 2375 C CA . LYS F 1 7 ? 9.544 -16.535 -28.824 1.00 25.18 -1 LYS F CA 1
ATOM 2376 C C . LYS F 1 7 ? 10.841 -15.967 -28.233 1.00 24.65 -1 LYS F C 1
ATOM 2377 O O . LYS F 1 7 ? 10.899 -15.675 -27.044 1.00 25.16 -1 LYS F O 1
ATOM 2383 N N . THR F 1 8 ? 11.859 -15.808 -29.084 1.00 23.83 0 THR F N 1
ATOM 2384 C CA . THR F 1 8 ? 13.185 -15.329 -28.685 1.00 23.97 0 THR F CA 1
ATOM 2385 C C . THR F 1 8 ? 13.128 -13.851 -28.265 1.00 22.84 0 THR F C 1
ATOM 2386 O O . THR F 1 8 ? 13.606 -13.482 -27.167 1.00 23.17 0 THR F O 1
ATOM 2390 N N . ALA F 1 9 ? 12.523 -13.021 -29.124 1.00 22.08 1 ALA F N 1
ATOM 2391 C CA . ALA F 1 9 ? 12.320 -11.599 -28.804 1.00 21.22 1 ALA F CA 1
ATOM 2392 C C . ALA F 1 9 ? 11.610 -11.472 -27.447 1.00 20.45 1 ALA F C 1
ATOM 2393 O O . ALA F 1 9 ? 11.962 -10.610 -26.621 1.00 20.35 1 ALA F O 1
ATOM 2395 N N . ASN F 1 10 ? 10.658 -12.361 -27.177 1.00 19.71 2 ASN F N 1
ATOM 2396 C CA . ASN F 1 10 ? 9.823 -12.218 -25.981 1.00 20.89 2 ASN F CA 1
ATOM 2397 C C . ASN F 1 10 ? 10.579 -12.673 -24.736 1.00 20.76 2 ASN F C 1
ATOM 2398 O O . ASN F 1 10 ? 10.453 -12.103 -23.655 1.00 21.58 2 ASN F O 1
ATOM 2403 N N . SER F 1 11 ? 11.366 -13.720 -24.879 1.00 21.34 3 SER F N 1
ATOM 2404 C CA . SER F 1 11 ? 12.106 -14.216 -23.730 1.00 21.68 3 SER F CA 1
ATOM 2405 C C . SER F 1 11 ? 13.294 -13.309 -23.305 1.00 21.30 3 SER F C 1
ATOM 2406 O O . SER F 1 11 ? 13.579 -13.154 -22.084 1.00 22.41 3 SER F O 1
ATOM 2409 N N . TYR F 1 12 ? 13.911 -12.653 -24.299 1.00 20.63 4 TYR F N 1
ATOM 2410 C CA . TYR F 1 12 ? 14.853 -11.537 -24.094 1.00 18.82 4 TYR F CA 1
ATOM 2411 C C . TYR F 1 12 ? 14.153 -10.307 -23.444 1.00 17.89 4 TYR F C 1
ATOM 2412 O O . TYR F 1 12 ? 14.731 -9.630 -22.574 1.00 19.79 4 TYR F O 1
ATOM 2421 N N . THR F 1 13 ? 12.900 -10.039 -23.827 1.00 17.46 5 THR F N 1
ATOM 2422 C CA . THR F 1 13 ? 12.134 -9.074 -23.064 1.00 17.21 5 THR F CA 1
ATOM 2423 C C . THR F 1 13 ? 11.924 -9.544 -21.616 1.00 17.01 5 THR F C 1
ATOM 2424 O O . THR F 1 13 ? 12.184 -8.792 -20.679 1.00 19.55 5 THR F O 1
ATOM 2428 N N . ASP F 1 14 ? 11.545 -10.811 -21.430 1.00 17.74 6 ASP F N 1
ATOM 2429 C CA . ASP F 1 14 ? 11.282 -11.383 -20.089 1.00 18.50 6 ASP F CA 1
ATOM 2430 C C . ASP F 1 14 ? 12.463 -11.278 -19.110 1.00 17.75 6 ASP F C 1
ATOM 2431 O O . ASP F 1 14 ? 12.310 -10.862 -17.947 1.00 18.08 6 ASP F O 1
ATOM 2436 N N . VAL F 1 15 ? 13.647 -11.655 -19.589 1.00 18.10 7 VAL F N 1
ATOM 2437 C CA . VAL F 1 15 ? 14.836 -11.654 -18.731 1.00 19.00 7 VAL F CA 1
ATOM 2438 C C . VAL F 1 15 ? 15.299 -10.223 -18.408 1.00 18.50 7 VAL F C 1
ATOM 2439 O O . VAL F 1 15 ? 15.455 -9.921 -17.215 1.00 20.38 7 VAL F O 1
ATOM 2443 N N . THR F 1 16 ? 15.434 -9.355 -19.435 1.00 18.16 8 THR F N 1
ATOM 2444 C CA . THR F 1 16 ? 15.871 -7.934 -19.247 1.00 16.74 8 THR F CA 1
ATOM 2445 C C . THR F 1 16 ? 14.915 -7.065 -18.439 1.00 16.30 8 THR F C 1
ATOM 2446 O O . THR F 1 16 ? 15.336 -6.212 -17.658 1.00 16.95 8 THR F O 1
ATOM 2450 N N . VAL F 1 17 ? 13.615 -7.247 -18.648 1.00 15.81 9 VAL F N 1
ATOM 2451 C CA . VAL F 1 17 ? 12.675 -6.469 -17.844 1.00 15.53 9 VAL F CA 1
ATOM 2452 C C . VAL F 1 17 ? 12.802 -6.899 -16.355 1.00 15.02 9 VAL F C 1
ATOM 2453 O O . VAL F 1 17 ? 12.719 -6.083 -15.477 1.00 15.89 9 VAL F O 1
ATOM 2457 N N . SER F 1 18 ? 12.992 -8.187 -16.085 1.00 16.25 10 SER F N 1
ATOM 2458 C CA . SER F 1 18 ? 13.160 -8.699 -14.722 1.00 16.73 10 SER F CA 1
ATOM 2459 C C . SER F 1 18 ? 14.379 -8.085 -14.006 1.00 15.60 10 SER F C 1
ATOM 2460 O O . SER F 1 18 ? 14.280 -7.591 -12.860 1.00 18.21 10 SER F O 1
ATOM 2463 N N . ASN F 1 19 ? 15.531 -8.084 -14.687 1.00 16.35 11 ASN F N 1
ATOM 2464 C CA . ASN F 1 19 ? 16.728 -7.423 -14.136 1.00 16.61 11 ASN F CA 1
ATOM 2465 C C . ASN F 1 19 ? 16.447 -5.934 -13.917 1.00 16.11 11 ASN F C 1
ATOM 2466 O O . ASN F 1 19 ? 16.951 -5.316 -12.969 1.00 18.66 11 ASN F O 1
ATOM 2471 N N . SER F 1 20 ? 15.597 -5.380 -14.779 1.00 14.10 12 SER F N 1
ATOM 2472 C CA . SER F 1 20 ? 15.149 -3.963 -14.669 1.00 13.50 12 SER F CA 1
ATOM 2473 C C . SER F 1 20 ? 14.296 -3.672 -13.406 1.00 13.11 12 SER F C 1
ATOM 2474 O O . SER F 1 20 ? 14.465 -2.609 -12.749 1.00 14.80 12 SER F O 1
ATOM 2477 N N . THR F 1 21 ? 13.289 -4.533 -13.151 1.00 14.52 13 THR F N 1
ATOM 2478 C CA . THR F 1 21 ? 12.408 -4.339 -12.000 1.00 13.17 13 THR F CA 1
ATOM 2479 C C . THR F 1 21 ? 13.325 -4.276 -10.744 1.00 14.11 13 THR F C 1
ATOM 2480 O O . THR F 1 21 ? 13.249 -3.320 -9.910 1.00 13.27 13 THR F O 1
ATOM 2484 N N . LYS F 1 22 ? 14.211 -5.283 -10.626 1.00 13.98 14 LYS F N 1
ATOM 2485 C CA . LYS F 1 22 ? 15.036 -5.421 -9.413 1.00 12.04 14 LYS F CA 1
ATOM 2486 C C . LYS F 1 22 ? 15.955 -4.178 -9.229 1.00 10.49 14 LYS F C 1
ATOM 2487 O O . LYS F 1 22 ? 16.121 -3.681 -8.116 1.00 12.58 14 LYS F O 1
ATOM 2493 N N . LYS F 1 23 ? 16.469 -3.680 -10.383 1.00 12.47 15 LYS F N 1
ATOM 2494 C CA . LYS F 1 23 ? 17.371 -2.555 -10.412 1.00 12.86 15 LYS F CA 1
ATOM 2495 C C . LYS F 1 23 ? 16.667 -1.281 -9.938 1.00 10.64 15 LYS F C 1
ATOM 2496 O O . LYS F 1 23 ? 17.163 -0.541 -9.076 1.00 13.05 15 LYS F O 1
ATOM 2502 N N . ALA F 1 24 ? 15.439 -1.097 -10.420 1.00 11.37 16 ALA F N 1
ATOM 2503 C CA . ALA F 1 24 ? 14.690 0.047 -9.978 1.00 12.06 16 ALA F CA 1
ATOM 2504 C C . ALA F 1 24 ? 14.426 -0.065 -8.470 1.00 9.53 16 ALA F C 1
ATOM 2505 O O . ALA F 1 24 ? 14.512 0.919 -7.759 1.00 9.72 16 ALA F O 1
ATOM 2507 N N . ILE F 1 25 ? 14.157 -1.281 -7.961 1.00 10.42 17 ILE F N 1
ATOM 2508 C CA . ILE F 1 25 ? 13.645 -1.469 -6.577 1.00 11.94 17 ILE F CA 1
ATOM 2509 C C . ILE F 1 25 ? 14.858 -1.154 -5.661 1.00 12.08 17 ILE F C 1
ATOM 2510 O O . ILE F 1 25 ? 14.734 -0.631 -4.591 1.00 16.85 17 ILE F O 1
ATOM 2515 N N . ARG F 1 26 ? 16.030 -1.478 -6.161 1.00 13.86 18 ARG F N 1
ATOM 2516 C CA . ARG F 1 26 ? 17.260 -1.402 -5.375 1.00 12.37 18 ARG F CA 1
ATOM 2517 C C . ARG F 1 26 ? 17.727 0.028 -5.246 1.00 12.75 18 ARG F C 1
ATOM 2518 O O . ARG F 1 26 ? 18.134 0.447 -4.145 1.00 16.06 18 ARG F O 1
ATOM 2526 N N . GLU F 1 27 ? 17.734 0.752 -6.382 1.00 13.70 19 GLU F N 1
ATOM 2527 C CA . GLU F 1 27 ? 18.084 2.188 -6.418 1.00 13.69 19 GLU F CA 1
ATOM 2528 C C . GLU F 1 27 ? 17.080 2.963 -5.615 1.00 14.24 19 GLU F C 1
ATOM 2529 O O . GLU F 1 27 ? 17.431 3.858 -4.850 1.00 14.88 19 GLU F O 1
ATOM 2535 N N . SER F 1 28 ? 15.824 2.587 -5.724 1.00 12.61 20 SER F N 1
ATOM 2536 C CA . SER F 1 28 ? 14.812 3.367 -5.020 1.00 11.03 20 SER F CA 1
ATOM 2537 C C . SER F 1 28 ? 14.900 3.164 -3.494 1.00 10.15 20 SER F C 1
ATOM 2538 O O . SER F 1 28 ? 14.886 4.091 -2.708 1.00 11.78 20 SER F O 1
ATOM 2541 N N . ASN F 1 29 ? 14.959 1.915 -3.073 1.00 9.06 21 ASN F N 1
ATOM 2542 C CA . ASN F 1 29 ? 15.068 1.585 -1.676 1.00 9.75 21 ASN F CA 1
ATOM 2543 C C . ASN F 1 29 ? 16.347 2.197 -1.089 1.00 9.60 21 ASN F C 1
ATOM 2544 O O . ASN F 1 29 ? 16.302 2.724 0.018 1.00 11.92 21 ASN F O 1
ATOM 2549 N N . GLN F 1 30 ? 17.464 2.141 -1.813 1.00 10.96 22 GLN F N 1
ATOM 2550 C CA . GLN F 1 30 ? 18.667 2.809 -1.283 1.00 11.71 22 GLN F CA 1
ATOM 2551 C C . GLN F 1 30 ? 18.417 4.350 -1.099 1.00 11.92 22 GLN F C 1
ATOM 2552 O O . GLN F 1 30 ? 18.867 5.010 -0.112 1.00 13.96 22 GLN F O 1
ATOM 2558 N N . TYR F 1 31 ? 17.588 4.878 -1.977 1.00 13.14 23 TYR F N 1
ATOM 2559 C CA . TYR F 1 31 ? 17.191 6.293 -1.836 1.00 11.62 23 TYR F CA 1
ATOM 2560 C C . TYR F 1 31 ? 16.346 6.510 -0.539 1.00 11.78 23 TYR F C 1
ATOM 2561 O O . TYR F 1 31 ? 16.634 7.397 0.252 1.00 13.33 23 TYR F O 1
ATOM 2570 N N . THR F 1 32 ? 15.290 5.712 -0.345 1.00 12.26 24 THR F N 1
ATOM 2571 C CA . THR F 1 32 ? 14.573 5.582 0.894 1.00 12.24 24 THR F CA 1
ATOM 2572 C C . THR F 1 32 ? 15.492 5.432 2.134 1.00 11.87 24 THR F C 1
ATOM 2573 O O . THR F 1 32 ? 15.274 6.071 3.162 1.00 12.71 24 THR F O 1
ATOM 2577 N N . ASP F 1 33 ? 16.488 4.551 2.025 1.00 11.21 25 ASP F N 1
ATOM 2578 C CA . ASP F 1 33 ? 17.467 4.399 3.122 1.00 12.33 25 ASP F CA 1
ATOM 2579 C C . ASP F 1 33 ? 18.206 5.718 3.412 1.00 11.97 25 ASP F C 1
ATOM 2580 O O . ASP F 1 33 ? 18.385 6.085 4.618 1.00 13.99 25 ASP F O 1
ATOM 2585 N N . HIS F 1 34 ? 18.568 6.464 2.340 1.00 13.95 26 HIS F N 1
ATOM 2586 C CA . HIS F 1 34 ? 19.177 7.816 2.468 1.00 14.33 26 HIS F CA 1
ATOM 2587 C C . HIS F 1 34 ? 18.254 8.848 3.107 1.00 12.67 26 HIS F C 1
ATOM 2588 O O . HIS F 1 34 ? 18.676 9.660 3.978 1.00 13.78 26 HIS F O 1
ATOM 2595 N N . LYS F 1 35 ? 16.972 8.832 2.743 1.00 11.19 27 LYS F N 1
ATOM 2596 C CA . LYS F 1 35 ? 16.149 9.840 3.380 1.00 11.83 27 LYS F CA 1
ATOM 2597 C C . LYS F 1 35 ? 15.823 9.521 4.834 1.00 11.96 27 LYS F C 1
ATOM 2598 O O . LYS F 1 35 ? 15.703 10.431 5.646 1.00 14.69 27 LYS F O 1
ATOM 2604 N N . PHE F 1 36 ? 15.619 8.240 5.144 1.00 11.74 28 PHE F N 1
ATOM 2605 C CA . PHE F 1 36 ? 15.331 7.737 6.464 1.00 10.85 28 PHE F CA 1
ATOM 2606 C C . PHE F 1 36 ? 16.404 8.226 7.459 1.00 11.58 28 PHE F C 1
ATOM 2607 O O . PHE F 1 36 ? 16.087 8.750 8.552 1.00 13.11 28 PHE F O 1
ATOM 2615 N N . HIS F 1 37 ? 17.662 8.124 7.017 1.00 12.46 29 HIS F N 1
ATOM 2616 C CA . HIS F 1 37 ? 18.803 8.422 7.877 1.00 12.38 29 HIS F CA 1
ATOM 2617 C C . HIS F 1 37 ? 18.777 9.905 8.235 1.00 13.05 29 HIS F C 1
ATOM 2618 O O . HIS F 1 37 ? 19.173 10.313 9.374 1.00 15.40 29 HIS F O 1
ATOM 2625 N N . GLN F 1 38 ? 18.350 10.696 7.268 1.00 13.05 30 GLN F N 1
ATOM 2626 C CA . GLN F 1 38 ? 18.288 12.133 7.508 1.00 13.29 30 GLN F CA 1
ATOM 2627 C C . GLN F 1 38 ? 17.270 12.413 8.606 1.00 13.75 30 GLN F C 1
ATOM 2628 O O . GLN F 1 38 ? 17.564 13.149 9.557 1.00 15.44 30 GLN F O 1
ATOM 2634 N N . LEU F 1 39 ? 16.100 11.776 8.511 1.00 13.58 31 LEU F N 1
ATOM 2635 C CA . LEU F 1 39 ? 15.106 11.959 9.566 1.00 14.09 31 LEU F CA 1
ATOM 2636 C C . LEU F 1 39 ? 15.605 11.351 10.873 1.00 13.92 31 LEU F C 1
ATOM 2637 O O . LEU F 1 39 ? 15.300 11.855 11.968 1.00 16.07 31 LEU F O 1
ATOM 2642 N N . GLU F 1 40 ? 16.379 10.262 10.787 1.00 15.00 32 GLU F N 1
ATOM 2643 C CA A GLU F 1 40 ? 16.903 9.656 12.010 0.50 15.61 32 GLU F CA 1
ATOM 2644 C CA B GLU F 1 40 ? 16.924 9.648 12.002 0.50 15.65 32 GLU F CA 1
ATOM 2645 C C . GLU F 1 40 ? 17.822 10.634 12.786 1.00 15.33 32 GLU F C 1
ATOM 2646 O O . GLU F 1 40 ? 17.626 10.911 14.019 1.00 14.29 32 GLU F O 1
ATOM 2657 N N . ASN F 1 41 ? 18.792 11.172 12.069 1.00 17.02 33 ASN F N 1
ATOM 2658 C CA . ASN F 1 41 ? 19.649 12.208 12.598 1.00 18.12 33 ASN F CA 1
ATOM 2659 C C . ASN F 1 41 ? 18.825 13.265 13.332 1.00 19.17 33 ASN F C 1
ATOM 2660 O O . ASN F 1 41 ? 19.161 13.647 14.475 1.00 20.43 33 ASN F O 1
ATOM 2665 N N . ARG F 1 42 ? 17.725 13.674 12.679 1.00 19.37 34 ARG F N 1
ATOM 2666 C CA . ARG F 1 42 ? 16.912 14.776 13.157 1.00 18.93 34 ARG F CA 1
ATOM 2667 C C . ARG F 1 42 ? 16.059 14.393 14.387 1.00 18.02 34 ARG F C 1
ATOM 2668 O O . ARG F 1 42 ? 15.966 15.195 15.327 1.00 19.01 34 ARG F O 1
ATOM 2676 N N . LEU F 1 43 ? 15.517 13.167 14.429 1.00 16.52 35 LEU F N 1
ATOM 2677 C CA . LEU F 1 43 ? 14.816 12.648 15.640 1.00 16.96 35 LEU F CA 1
ATOM 2678 C C . LEU F 1 43 ? 15.745 12.516 16.844 1.00 16.46 35 LEU F C 1
ATOM 2679 O O . LEU F 1 43 ? 15.328 12.762 18.004 1.00 18.43 35 LEU F O 1
ATOM 2684 N N . ASP F 1 44 ? 16.979 12.077 16.557 1.00 17.32 36 ASP F N 1
ATOM 2685 C CA . ASP F 1 44 ? 18.004 11.823 17.596 1.00 17.07 36 ASP F CA 1
ATOM 2686 C C . ASP F 1 44 ? 18.249 13.112 18.345 1.00 17.61 36 ASP F C 1
ATOM 2687 O O . ASP F 1 44 ? 18.373 13.076 19.564 1.00 18.11 36 ASP F O 1
ATOM 2692 N N . LYS F 1 45 ? 18.295 14.233 17.614 1.00 17.41 37 LYS F N 1
ATOM 2693 C CA . LYS F 1 45 ? 18.538 15.540 18.240 1.00 18.01 37 LYS F CA 1
ATOM 2694 C C . LYS F 1 45 ? 17.337 16.078 18.997 1.00 17.75 37 LYS F C 1
ATOM 2695 O O . LYS F 1 45 ? 17.481 16.784 20.008 1.00 19.78 37 LYS F O 1
ATOM 2701 N N . LEU F 1 46 ? 16.144 15.737 18.507 1.00 16.63 38 LEU F N 1
ATOM 2702 C CA . LEU F 1 46 ? 14.914 16.144 19.176 1.00 17.78 38 LEU F CA 1
ATOM 2703 C C . LEU F 1 46 ? 14.830 15.436 20.512 1.00 16.74 38 LEU F C 1
ATOM 2704 O O . LEU F 1 46 ? 14.588 16.062 21.524 1.00 18.48 38 LEU F O 1
ATOM 2709 N N . GLU F 1 47 ? 15.058 14.122 20.514 1.00 16.83 39 GLU F N 1
ATOM 2710 C CA . GLU F 1 47 ? 14.935 13.313 21.707 1.00 17.74 39 GLU F CA 1
ATOM 2711 C C . GLU F 1 47 ? 15.936 13.756 22.787 1.00 18.27 39 GLU F C 1
ATOM 2712 O O . GLU F 1 47 ? 15.561 13.837 23.960 1.00 19.08 39 GLU F O 1
ATOM 2718 N N . LYS F 1 48 ? 17.168 14.068 22.400 1.00 19.12 40 LYS F N 1
ATOM 2719 C CA . LYS F 1 48 ? 18.130 14.632 23.373 1.00 20.03 40 LYS F CA 1
ATOM 2720 C C . LYS F 1 48 ? 17.578 15.941 23.981 1.00 20.24 40 LYS F C 1
ATOM 2721 O O . LYS F 1 48 ? 17.566 16.107 25.212 1.00 22.55 40 LYS F O 1
ATOM 2727 N N . ARG F 1 49 ? 17.089 16.814 23.095 1.00 22.22 41 ARG F N 1
ATOM 2728 C CA . ARG F 1 49 ? 16.451 18.088 23.457 1.00 22.52 41 ARG F CA 1
ATOM 2729 C C . ARG F 1 49 ? 15.245 17.939 24.422 1.00 22.85 41 ARG F C 1
ATOM 2730 O O . ARG F 1 49 ? 15.069 18.795 25.311 1.00 24.00 41 ARG F O 1
ATOM 2738 N N . LEU F 1 50 ? 14.469 16.847 24.313 1.00 21.56 42 LEU F N 1
ATOM 2739 C CA . LEU F 1 50 ? 13.352 16.568 25.247 1.00 21.82 42 LEU F CA 1
ATOM 2740 C C . LEU F 1 50 ? 13.843 16.127 26.647 1.00 21.40 42 LEU F C 1
ATOM 2741 O O . LEU F 1 50 ? 13.257 16.503 27.675 1.00 21.94 42 LEU F O 1
ATOM 2746 N N . LEU F 1 51 ? 14.931 15.348 26.682 1.00 21.45 43 LEU F N 1
ATOM 2747 C CA . LEU F 1 51 ? 15.626 15.009 27.923 1.00 23.45 43 LEU F CA 1
ATOM 2748 C C . LEU F 1 51 ? 16.229 16.255 28.597 1.00 23.79 43 LEU F C 1
ATOM 2749 O O . LEU F 1 51 ? 16.109 16.425 29.810 1.00 25.27 43 LEU F O 1
ATOM 2754 N N . LYS F 1 52 ? 16.813 17.147 27.799 1.00 25.09 44 LYS F N 1
ATOM 2755 C CA . LYS F 1 52 ? 17.294 18.449 28.300 1.00 24.73 44 LYS F CA 1
ATOM 2756 C C . LYS F 1 52 ? 16.137 19.143 29.023 1.00 24.65 44 LYS F C 1
ATOM 2757 O O . LYS F 1 52 ? 16.364 19.922 29.945 1.00 25.95 44 LYS F O 1
ATOM 2763 N N . LEU F 1 53 ? 14.902 18.835 28.613 1.00 23.61 45 LEU F N 1
ATOM 2764 C CA . LEU F 1 53 ? 13.717 19.437 29.219 1.00 23.83 45 LEU F CA 1
ATOM 2765 C C . LEU F 1 53 ? 13.160 18.714 30.450 1.00 23.89 45 LEU F C 1
ATOM 2766 O O . LEU F 1 53 ? 12.706 19.370 31.378 1.00 24.41 45 LEU F O 1
ATOM 2771 N N . LEU F 1 54 ? 13.158 17.378 30.457 1.00 24.30 46 LEU F N 1
ATOM 2772 C CA . LEU F 1 54 ? 12.896 16.638 31.690 1.00 25.36 46 LEU F CA 1
ATOM 2773 C C . LEU F 1 54 ? 13.902 17.085 32.766 1.00 25.97 46 LEU F C 1
ATOM 2774 O O . LEU F 1 54 ? 13.523 17.308 33.937 1.00 27.30 46 LEU F O 1
ATOM 2779 N N . ALA F 1 55 ? 15.165 17.250 32.358 1.00 27.45 47 ALA F N 1
ATOM 2780 C CA . ALA F 1 55 ? 16.263 17.683 33.249 1.00 27.49 47 ALA F CA 1
ATOM 2781 C C . ALA F 1 55 ? 16.207 19.149 33.697 1.00 28.07 47 ALA F C 1
ATOM 2782 O O . ALA F 1 55 ? 16.739 19.507 34.761 1.00 28.00 47 ALA F O 1
ATOM 2784 N N . SER F 1 56 ? 15.567 19.992 32.893 1.00 28.38 48 SER F N 1
ATOM 2785 C CA . SER F 1 56 ? 15.415 21.404 33.229 1.00 29.32 48 SER F CA 1
ATOM 2786 C C . SER F 1 56 ? 14.180 21.559 34.108 1.00 29.69 48 SER F C 1
ATOM 2787 O O . SER F 1 56 ? 14.179 22.343 35.072 1.00 30.70 48 SER F O 1
ATOM 2790 N N . SER F 1 57 ? 13.130 20.808 33.763 1.00 30.02 49 SER F N 1
ATOM 2791 C CA . SER F 1 57 ? 11.928 20.744 34.564 1.00 30.54 49 SER F CA 1
ATOM 2792 C C . SER F 1 57 ? 12.372 20.453 35.994 1.00 30.76 49 SER F C 1
ATOM 2793 O O . SER F 1 57 ? 12.353 21.347 36.822 1.00 31.18 49 SER F O 1
ATOM 2796 N N . ALA F 1 58 ? 12.841 19.230 36.255 1.00 31.15 50 ALA F N 1
ATOM 2797 C CA . ALA F 1 58 ? 13.273 18.802 37.590 1.00 31.97 50 ALA F CA 1
ATOM 2798 C C . ALA F 1 58 ? 14.371 19.667 38.243 1.00 31.98 50 ALA F C 1
ATOM 2799 O O . ALA F 1 58 ? 14.559 19.621 39.462 1.00 33.00 50 ALA F O 1
ATOM 2801 N N . ALA F 1 59 ? 15.072 20.464 37.435 1.00 32.41 51 ALA F N 1
ATOM 2802 C CA . ALA F 1 59 ? 16.025 21.452 37.937 1.00 32.63 51 ALA F CA 1
ATOM 2803 C C . ALA F 1 59 ? 15.337 22.742 38.361 1.00 32.75 51 ALA F C 1
ATOM 2804 O O . ALA F 1 59 ? 15.864 23.491 39.194 1.00 33.45 51 ALA F O 1
ATOM 2806 N N . LEU F 1 60 ? 14.163 23.007 37.787 1.00 33.06 52 LEU F N 1
ATOM 2807 C CA . LEU F 1 60 ? 13.392 24.200 38.140 1.00 33.37 52 LEU F CA 1
ATOM 2808 C C . LEU F 1 60 ? 12.673 24.084 39.481 1.00 33.66 52 LEU F C 1
ATOM 2809 O O . LEU F 1 60 ? 11.815 24.909 39.801 1.00 33.64 52 LEU F O 1
ATOM 2814 N N . ASN F 1 61 ? 13.050 23.078 40.269 1.00 34.39 53 ASN F N 1
ATOM 2815 C CA . ASN F 1 61 ? 12.355 22.764 41.515 1.00 35.33 53 ASN F CA 1
ATOM 2816 C C . ASN F 1 61 ? 13.264 22.487 42.737 1.00 35.57 53 ASN F C 1
ATOM 2817 O O . ASN F 1 61 ? 13.632 21.330 42.986 1.00 35.58 53 ASN F O 1
ATOM 2822 N N . SER F 1 62 ? 13.605 23.504 43.538 1.00 36.16 54 SER F N 1
ATOM 2823 C CA . SER F 1 62 ? 13.085 24.895 43.502 1.00 36.53 54 SER F CA 1
ATOM 2824 C C . SER F 1 62 ? 11.724 25.127 42.831 1.00 36.44 54 SER F C 1
ATOM 2825 O O . SER F 1 62 ? 10.688 25.173 43.495 1.00 36.54 54 SER F O 1
#

Sequence (348 aa):
KSSHTLKTANSYTDVTVSNSTKKAIRESNQYTDHKFHQLENRLDKLEKRLLKLLHTLKTANSSYTDVTTVSNSTKKAIRESNQYTDHKFHQLENRLDKLEKRLLKLLASSAALNSLFHTLKTANSYTDVTVSNSSTKKAIRESNQYTDHKFHQLEENRLDKLEKRLLKLLASSAALNSKSSHTLKTANSYTDVTVSNSSTKKAIRESNQYTDHKFHQLENRLDKLEKRLLKLLHTLKTANSYTDVTVSNSTKKAIRESNQYTDHHKFHQLENRLDKLEKRLLKLLASSAALNSLFHTLKTANSYTDVTVSNSTKKAIRESNQYTDHKFHQLEENRLDKLEKRLLKLLASSAALNS

Radius of gyration: 28.18 Å; Cα contacts (8 Å, |Δi|>4): 300; chains: 6; bounding box: 37×62×86 Å

InterPro domains:
  IPR005594 Trimeric autotransporter adhesin YadA-like, C-terminal membrane anchor domain [PF03895] (363-422)
  IPR008126 Outer membrane adhesion, Yersinia [PR01756] (2-18)
  IPR008126 Outer membrane adhesion, Yersinia [PR01756] (117-137)
  IPR008126 Outer membrane adhesion, Yersinia [PR01756] (246-264)
  IPR008126 Outer membrane adhesion, Yersinia [PR01756] (298-313)
  IPR008126 Outer membrane adhesion, Yersinia [PR01756] (325-341)
  IPR008635 Trimeric autotransporter adhesin YadA-like, stalk domain [PF05662] (192-226)
  IPR008640 Trimeric autotransporter adhesin YadA-like, head domain [PF05658] (59-76)
  IPR008640 Trimeric autotransporter adhesin YadA-like, head domain [PF05658] (83-102)
  IPR008640 Trimeric autotransporter adhesin YadA-like, head domain [PF05658] (135-158)
  IPR008640 Trimeric autotransporter adhesin YadA-like, head domain [PF05658] (165-188)
  IPR011049 Serralysin-like metalloprotease, C-terminal [G3DSA:2.150.10.10] (44-217)
  IPR011049 Serralysin-like metalloprotease, C-terminal [SSF101967] (57-213)
  IPR045584 Pilin-like [SSF54523] (203-422)

Organism: Yersinia enterocolitica (NCBI:txid630)